Protein 2DVQ (pdb70)

Secondary structure (DSSP, 8-state):
----HHHHHHHHT--TTTTSTT-GGGSS---HHHHT-TTHHHH-S----HHHHHHHTT--SSTTT--TTT--HHHHHHS-TT-GGG--HHHHHHHHHHHH-------/----HHHHHHHHT--TTTTSTT-GGGSS---HHHHT-TTHHHH-S----HHHHHHHTT--SSGGG--TTT--HHHHHHS-TTBTTT--HHHHHHHHHHHT-----/-HHHHHHHHT--HHHHSGGGGGGSS---TTTTT-TTHHHH-S----HHHHHHHTT--SSGGG--TTT--HHHHHHS-TTSTTT--HHHHHHHHHHHH---/-------/---S-SS-----B-

Solvent-accessible surface area: 17710 Å² total

Organism: Homo sapiens (NCBI:txid9606)

Nearest PDB structures (foldseek):
  4a9h-assembly1_B  TM=1.007E+00  e=7.426E-15  Homo sapiens
  4lr6-assembly1_A  TM=9.920E-01  e=4.872E-12  Homo sapiens
  5ula-assembly1_A  TM=9.917E-01  e=1.541E-11  Homo sapiens
  6cks-assembly1_A  TM=9.669E-01  e=7.009E-12  Homo sapiens
  8wy7-assembly1_C  TM=9.600E-01  e=5.844E-12  Homo sapiens

InterPro domains:
  IPR001487 Bromodomain [PF00439] (86-167)
  IPR001487 Bromodomain [PF00439] (353-440)
  IPR001487 Bromodomain [PR00503] (94-107)
  IPR001487 Bromodomain [PR00503] (110-126)
  IPR001487 Bromodomain [PR00503] (126-144)
  IPR001487 Bromodomain [PR00503] (417-436)
  IPR001487 Bromodomain [PS50014] (91-163)
  IPR001487 Bromodomain [PS50014] (364-436)
  IPR001487 Bromodomain [SM00297] (72-182)
  IPR001487 Bromodomain [SM00297] (346-455)
  IPR018359 Bromodomain, conserved site [PS00633] (96-155)
  IPR018359 Bromodomain, conserved site [PS00633] (369-428)
  IPR027353 NET domain [PF17035] (641-703)
  IPR027353 NET domain [PS51525] (632-714)
  IPR036427 Bromodomain-like superfamily [G3DSA:1.20.920.10] (63-195)
  IPR036427 Bromodomain-like superfamily [G3DSA:1.20.920.10] (335-460)
  IPR036427 Bromodomain-like superfamily [SSF47370] (59-190)
  IPR036427 Bromodomain-like superfamily [SSF47370] (329-459)
  IPR038336 NET domain superfamily [G3DSA:1.20.1270.220] (634-714)
  IPR043508 Brdt, bromodomain, repeat I [cd05497] (74-180)

CATH classification: 1.20.920.10

Structure (mmCIF, N/CA/C/O backbone):
data_2DVQ
#
_entry.id   2DVQ
#
_cell.length_a   113.811
_cell.length_b   55.143
_cell.length_c   67.489
_cell.angle_alpha   90.00
_cell.angle_beta   94.06
_cell.angle_gamma   90.00
#
_symmetry.space_group_name_H-M   'C 1 2 1'
#
loop_
_entity.id
_entity.type
_entity.pdbx_description
1 polymer 'Bromodomain-containing protein 2'
2 polymer 'histone H4'
3 water water
#
loop_
_atom_site.group_PDB
_atom_site.id
_atom_site.type_symbol
_atom_site.label_atom_id
_atom_site.label_alt_id
_atom_site.label_comp_id
_atom_site.label_asym_id
_atom_site.label_entity_id
_atom_site.label_seq_id
_atom_site.pdbx_PDB_ins_code
_atom_site.Cartn_x
_atom_site.Cartn_y
_atom_site.Cartn_z
_atom_site.occupancy
_atom_site.B_iso_or_equiv
_atom_site.auth_seq_id
_atom_site.auth_comp_id
_atom_site.auth_asym_id
_atom_site.auth_atom_id
_atom_site.pdbx_PDB_model_num
ATOM 1 N N . GLY A 1 1 ? 22.965 42.764 10.770 1.00 57.75 73 GLY A N 1
ATOM 2 C CA . GLY A 1 1 ? 22.302 42.178 9.568 1.00 56.99 73 GLY A CA 1
ATOM 3 C C . GLY A 1 1 ? 23.239 41.619 8.507 1.00 56.35 73 GLY A C 1
ATOM 4 O O . GLY A 1 1 ? 23.743 42.364 7.675 1.00 56.47 73 GLY A O 1
ATOM 5 N N . ARG A 1 2 ? 23.440 40.299 8.523 1.00 55.69 74 ARG A N 1
ATOM 6 C CA . ARG A 1 2 ? 24.327 39.607 7.582 1.00 54.84 74 ARG A CA 1
ATOM 7 C C . ARG A 1 2 ? 23.931 38.136 7.352 1.00 53.72 74 ARG A C 1
ATOM 8 O O . ARG A 1 2 ? 23.414 37.465 8.261 1.00 53.84 74 ARG A O 1
ATOM 16 N N . VAL A 1 3 ? 24.223 37.638 6.146 1.00 52.19 75 VAL A N 1
ATOM 17 C CA . VAL A 1 3 ? 24.281 36.198 5.861 1.00 50.11 75 VAL A CA 1
ATOM 18 C C . VAL A 1 3 ? 25.745 35.773 5.686 1.00 48.21 75 VAL A C 1
ATOM 19 O O . VAL A 1 3 ? 26.460 36.324 4.857 1.00 48.08 75 VAL A O 1
ATOM 23 N N . THR A 1 4 ? 26.187 34.800 6.477 1.00 45.41 76 THR A N 1
ATOM 24 C CA . THR A 1 4 ? 27.527 34.246 6.326 1.00 42.35 76 THR A CA 1
ATOM 25 C C . THR A 1 4 ? 27.451 32.722 6.216 1.00 40.52 76 THR A C 1
ATOM 26 O O . THR A 1 4 ? 26.418 32.116 6.535 1.00 39.82 76 THR A O 1
ATOM 30 N N . ASN A 1 5 ? 28.530 32.101 5.747 1.00 37.98 77 ASN A N 1
ATOM 31 C CA . ASN A 1 5 ? 28.569 30.648 5.684 1.00 36.34 77 ASN A CA 1
ATOM 32 C C . ASN A 1 5 ? 28.454 29.978 7.061 1.00 34.34 77 ASN A C 1
ATOM 33 O O . ASN A 1 5 ? 27.862 28.916 7.179 1.00 33.35 77 ASN A O 1
ATOM 38 N N . GLN A 1 6 ? 29.006 30.620 8.083 1.00 32.20 78 GLN A N 1
ATOM 39 C CA . GLN A 1 6 ? 28.975 30.090 9.428 1.00 31.81 78 GLN A CA 1
ATOM 40 C C . GLN A 1 6 ? 27.594 30.198 10.051 1.00 31.30 78 GLN A C 1
ATOM 41 O O . GLN A 1 6 ? 27.174 29.282 10.742 1.00 30.72 78 GLN A O 1
ATOM 47 N N . LEU A 1 7 ? 26.917 31.321 9.820 1.00 30.17 79 LEU A N 1
ATOM 48 C CA . LEU A 1 7 ? 25.528 31.491 10.266 1.00 30.85 79 LEU A CA 1
ATOM 49 C C . LEU A 1 7 ? 24.565 30.517 9.589 1.00 30.94 79 LEU A C 1
ATOM 50 O O . LEU A 1 7 ? 23.648 30.000 10.242 1.00 29.73 79 LEU A O 1
ATOM 55 N N . GLN A 1 8 ? 24.792 30.270 8.292 1.00 30.73 80 GLN A N 1
ATOM 56 C CA . GLN A 1 8 ? 24.059 29.238 7.574 1.00 31.70 80 GLN A CA 1
ATOM 57 C C . GLN A 1 8 ? 24.318 27.838 8.158 1.00 30.26 80 GLN A C 1
ATOM 58 O O . GLN A 1 8 ? 23.379 27.061 8.303 1.00 30.41 80 GLN A O 1
ATOM 64 N N . TYR A 1 9 ? 25.582 27.532 8.464 1.00 29.25 81 TYR A N 1
ATOM 65 C CA . TYR A 1 9 ? 25.952 26.321 9.190 1.00 29.40 81 TYR A CA 1
ATOM 66 C C . TYR A 1 9 ? 25.227 26.239 10.575 1.00 28.52 81 TYR A C 1
ATOM 67 O O . TYR A 1 9 ? 24.622 25.239 10.903 1.00 27.45 81 TYR A O 1
ATOM 76 N N . LEU A 1 10 ? 25.307 27.302 11.363 1.00 27.66 82 LEU A N 1
ATOM 77 C CA . LEU A 1 10 ? 24.592 27.375 12.643 1.00 27.81 82 LEU A CA 1
ATOM 78 C C . LEU A 1 10 ? 23.066 27.165 12.528 1.00 27.75 82 LEU A C 1
ATOM 79 O O . LEU A 1 10 ? 22.458 26.522 13.397 1.00 27.72 82 LEU A O 1
ATOM 84 N N . HIS A 1 11 ? 22.462 27.690 11.459 1.00 27.86 83 HIS A N 1
ATOM 85 C CA . HIS A 1 11 ? 21.024 27.546 11.222 1.00 30.08 83 HIS A CA 1
ATOM 86 C C . HIS A 1 11 ? 20.699 26.130 10.761 1.00 30.53 83 HIS A C 1
ATOM 87 O O . HIS A 1 11 ? 19.896 25.414 11.364 1.00 30.03 83 HIS A O 1
ATOM 94 N N . LYS A 1 12 ? 21.369 25.714 9.694 1.00 31.15 84 LYS A N 1
ATOM 95 C CA . LYS A 1 12 ? 20.911 24.553 8.947 1.00 31.62 84 LYS A CA 1
ATOM 96 C C . LYS A 1 12 ? 21.533 23.229 9.370 1.00 30.84 84 LYS A C 1
ATOM 97 O O . LYS A 1 12 ? 20.947 22.178 9.116 1.00 29.58 84 LYS A O 1
ATOM 103 N N . VAL A 1 13 ? 22.705 23.283 10.006 1.00 30.01 85 VAL A N 1
ATOM 104 C CA . VAL A 1 13 ? 23.315 22.072 10.527 1.00 30.50 85 VAL A CA 1
ATOM 105 C C . VAL A 1 13 ? 23.178 21.964 12.083 1.00 30.36 85 VAL A C 1
ATOM 106 O O . VAL A 1 13 ? 22.661 20.965 12.592 1.00 31.29 85 VAL A O 1
ATOM 110 N N . VAL A 1 14 ? 23.595 22.988 12.826 1.00 29.92 86 VAL A N 1
ATOM 111 C CA . VAL A 1 14 ? 23.632 22.901 14.302 1.00 28.40 86 VAL A CA 1
ATOM 112 C C . VAL A 1 14 ? 22.233 22.979 14.908 1.00 27.57 86 VAL A C 1
ATOM 113 O O . VAL A 1 14 ? 21.783 22.058 15.591 1.00 26.04 86 VAL A O 1
ATOM 125 N N . LYS A 1 16 ? 19.372 22.703 13.496 1.00 26.13 88 LYS A N 1
ATOM 126 C CA . LYS A 1 16 ? 18.434 21.691 12.984 1.00 26.59 88 LYS A CA 1
ATOM 127 C C . LYS A 1 16 ? 18.562 20.397 13.777 1.00 26.07 88 LYS A C 1
ATOM 128 O O . LYS A 1 16 ? 17.540 19.792 14.167 1.00 25.77 88 LYS A O 1
ATOM 134 N N . ALA A 1 17 ? 19.810 20.032 14.066 1.00 24.51 89 ALA A N 1
ATOM 135 C CA . ALA A 1 17 ? 20.156 18.892 14.898 1.00 25.14 89 ALA A CA 1
ATOM 136 C C . ALA A 1 17 ? 19.690 19.046 16.360 1.00 25.12 89 ALA A C 1
ATOM 137 O O . ALA A 1 17 ? 19.058 18.125 16.891 1.00 24.61 89 ALA A O 1
ATOM 139 N N . LEU A 1 18 ? 19.970 20.189 16.998 1.00 22.95 90 LEU A N 1
ATOM 140 C CA . LEU A 1 18 ? 19.526 20.390 18.376 1.00 23.30 90 LEU A CA 1
ATOM 141 C C . LEU A 1 18 ? 18.014 20.438 18.454 1.00 22.19 90 LEU A C 1
ATOM 142 O O . LEU A 1 18 ? 17.429 19.821 19.322 1.00 22.95 90 LEU A O 1
ATOM 147 N N . TRP A 1 19 ? 17.398 21.187 17.546 1.00 22.10 91 TRP A N 1
ATOM 148 C CA . TRP A 1 19 ? 15.948 21.366 17.520 1.00 21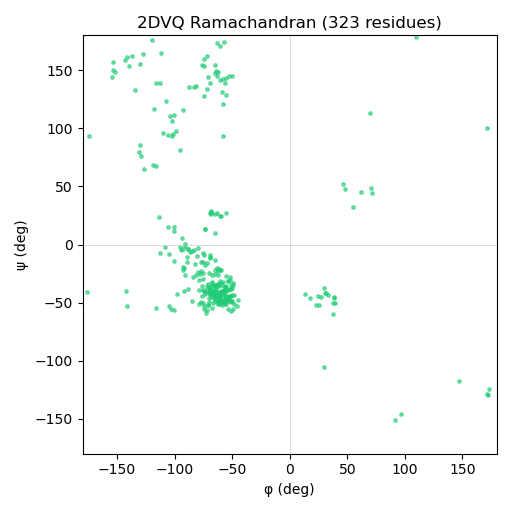.75 91 TRP A CA 1
ATOM 149 C C . TRP A 1 19 ? 15.202 20.047 17.540 1.00 21.77 91 TRP A C 1
ATOM 150 O O . TRP A 1 19 ? 14.215 19.935 18.274 1.00 20.58 91 TRP A O 1
ATOM 161 N N . LYS A 1 20 ? 15.645 19.077 16.726 1.00 21.88 92 LYS A N 1
ATOM 162 C CA . LYS A 1 20 ? 14.957 17.784 16.626 1.00 24.97 92 LYS A CA 1
ATOM 163 C C . LYS A 1 20 ? 15.361 16.809 17.732 1.00 24.16 92 LYS A C 1
ATOM 164 O O . LYS A 1 20 ? 14.814 15.719 17.825 1.00 22.69 92 LYS A O 1
ATOM 170 N N . HIS A 1 21 ? 16.321 17.191 18.575 1.00 23.02 93 HIS A N 1
ATOM 171 C CA . HIS A 1 21 ? 16.794 16.253 19.597 1.00 22.52 93 HIS A CA 1
ATOM 172 C C . HIS A 1 21 ? 15.662 15.886 20.578 1.00 21.60 93 HIS A C 1
ATOM 173 O O . HIS A 1 21 ? 14.815 16.723 20.895 1.00 20.47 93 HIS A O 1
ATOM 180 N N . GLN A 1 22 ? 15.639 14.641 21.066 1.00 20.93 94 GLN A N 1
ATOM 181 C CA . GLN A 1 22 ? 14.610 14.224 22.015 1.00 20.25 94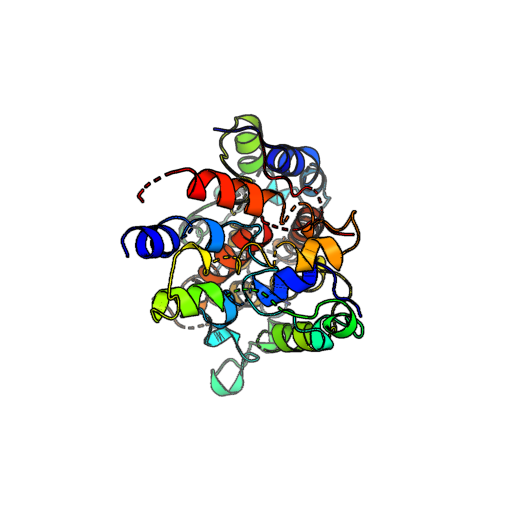 GLN A CA 1
ATOM 182 C C . GLN A 1 22 ? 14.612 15.006 23.335 1.00 20.84 94 GLN A C 1
ATOM 183 O O . GLN A 1 22 ? 13.594 15.035 24.021 1.00 21.26 94 GLN A O 1
ATOM 189 N N . PHE A 1 23 ? 15.728 15.636 23.692 1.00 19.35 95 PHE A N 1
ATOM 190 C CA . PHE A 1 23 ? 15.738 16.470 24.891 1.00 20.08 95 PHE A CA 1
ATOM 191 C C . PHE A 1 23 ? 15.457 17.951 24.618 1.00 20.18 95 PHE A C 1
ATOM 192 O O . PHE A 1 23 ? 15.479 18.782 25.531 1.00 19.37 95 PHE A O 1
ATOM 200 N N . ALA A 1 24 ? 15.121 18.295 23.384 1.00 21.00 96 ALA A N 1
ATOM 201 C CA . ALA A 1 24 ? 15.034 19.712 23.012 1.00 20.39 96 ALA A CA 1
ATOM 202 C C . ALA A 1 24 ? 13.749 20.430 23.435 1.00 20.91 96 ALA A C 1
ATOM 203 O O . ALA A 1 24 ? 13.735 21.657 23.546 1.00 19.98 96 ALA A O 1
ATOM 205 N N . TRP A 1 25 ? 12.684 19.681 23.639 1.00 20.70 97 TRP A N 1
ATOM 206 C CA . TRP A 1 25 ? 11.359 20.257 23.809 1.00 21.69 97 TRP A CA 1
ATOM 207 C C . TRP A 1 25 ? 11.190 21.379 24.864 1.00 22.01 97 TRP A C 1
ATOM 208 O O . TRP A 1 25 ? 10.436 22.288 24.603 1.00 21.18 97 TRP A O 1
ATOM 219 N N . PRO A 1 26 ? 11.854 21.316 26.033 1.00 21.21 98 PRO A N 1
ATOM 220 C CA . PRO A 1 26 ? 11.789 22.452 26.988 1.00 20.70 98 PRO A CA 1
ATOM 221 C C . PRO A 1 26 ? 12.515 23.727 26.509 1.00 21.46 98 PRO A C 1
ATOM 222 O O . PRO A 1 26 ? 12.336 24.762 27.149 1.00 21.63 98 PRO A O 1
ATOM 226 N N . PHE A 1 27 ? 13.313 23.632 25.443 1.00 21.23 99 PHE A N 1
ATOM 227 C CA . PHE A 1 27 ? 14.169 24.724 24.956 1.00 21.17 99 PHE A CA 1
ATOM 228 C C . PHE A 1 27 ? 13.678 25.454 23.679 1.00 21.02 99 PHE A C 1
ATOM 229 O O . PHE A 1 27 ? 14.249 26.458 23.290 1.00 21.86 99 PHE A O 1
ATOM 237 N N . ARG A 1 28 ? 12.625 24.937 23.045 1.00 21.68 100 ARG A N 1
ATOM 238 C CA . ARG A 1 28 ? 12.149 25.424 21.750 1.00 22.21 100 ARG A CA 1
ATOM 239 C C . ARG A 1 28 ? 11.366 26.731 21.838 1.00 23.12 100 ARG A C 1
ATOM 240 O O . ARG A 1 28 ? 11.092 27.335 20.838 1.00 24.04 100 ARG A O 1
ATOM 248 N N . GLN A 1 29 ? 10.934 27.122 23.018 1.00 23.96 101 GLN A N 1
ATOM 249 C CA . GLN A 1 29 ? 10.140 28.340 23.161 1.00 25.35 101 GLN A CA 1
ATOM 250 C C . GLN A 1 29 ? 10.617 29.001 24.459 1.00 25.79 101 GLN A C 1
ATOM 251 O O . GLN A 1 29 ? 11.240 28.311 25.276 1.00 24.30 101 GLN A O 1
ATOM 257 N N . PRO A 1 30 ? 10.357 30.302 24.667 1.00 26.72 102 PRO A N 1
ATOM 258 C CA . PRO A 1 30 ? 10.692 30.924 25.944 1.00 27.55 102 PRO A CA 1
ATOM 259 C C . PRO A 1 30 ? 10.166 30.116 27.122 1.00 27.87 102 PRO A C 1
ATOM 260 O O . PRO A 1 30 ? 9.109 29.505 27.037 1.00 27.96 102 PRO A O 1
ATOM 264 N N . VAL A 1 31 ? 10.915 30.110 28.211 1.00 28.77 103 VAL A N 1
ATOM 265 C CA . VAL A 1 31 ? 10.476 29.492 29.450 1.00 30.04 103 VAL A CA 1
ATOM 266 C C . VAL A 1 31 ? 9.187 30.199 29.850 1.00 31.25 103 VAL A C 1
ATOM 267 O O . VAL A 1 31 ? 9.127 31.420 29.823 1.00 29.97 103 VAL A O 1
ATOM 271 N N . ASP A 1 32 ? 8.156 29.416 30.168 1.00 33.68 104 ASP A N 1
ATOM 272 C CA . ASP A 1 32 ? 6.864 29.934 30.628 1.00 35.55 104 ASP A CA 1
ATOM 273 C C . ASP A 1 32 ? 6.769 29.791 32.130 1.00 36.06 104 ASP A C 1
ATOM 274 O O . ASP A 1 32 ? 6.406 28.722 32.635 1.00 36.08 104 ASP A O 1
ATOM 279 N N . ALA A 1 33 ? 7.115 30.866 32.838 1.00 36.75 105 ALA A N 1
ATOM 280 C CA . ALA A 1 33 ? 7.176 30.870 34.299 1.00 37.78 105 ALA A CA 1
ATOM 281 C C . ALA A 1 33 ? 5.786 30.660 34.911 1.00 38.08 105 ALA A C 1
ATOM 282 O O . ALA A 1 33 ? 5.654 30.047 35.953 1.00 37.82 105 ALA A O 1
ATOM 284 N N . VAL A 1 34 ? 4.761 31.200 34.257 1.00 39.95 106 VAL A N 1
ATOM 285 C CA . VAL A 1 34 ? 3.378 31.021 34.699 1.00 41.66 106 VAL A CA 1
ATOM 286 C C . VAL A 1 34 ? 2.951 29.548 34.539 1.00 42.26 106 VAL A C 1
ATOM 287 O O . VAL A 1 34 ? 2.519 28.918 35.509 1.00 42.41 106 VAL A O 1
ATOM 291 N N . LYS A 1 35 ? 3.090 28.997 33.335 1.00 43.12 107 LYS A N 1
ATOM 292 C CA . LYS A 1 35 ? 2.673 27.620 33.100 1.00 44.29 107 LYS A CA 1
ATOM 293 C C . LYS A 1 35 ? 3.354 26.639 34.041 1.00 44.56 107 LYS A C 1
ATOM 294 O O . LYS A 1 35 ? 2.700 25.694 34.528 1.00 45.28 107 LYS A O 1
ATOM 300 N N . LEU A 1 36 ? 4.647 26.860 34.309 1.00 43.55 108 LEU A N 1
ATOM 301 C CA . LEU A 1 36 ? 5.455 25.885 35.042 1.00 42.99 108 LEU A CA 1
ATOM 302 C C . LEU A 1 36 ? 5.514 26.095 36.557 1.00 42.11 108 LEU A C 1
ATOM 303 O O . LEU A 1 36 ? 6.114 25.283 37.271 1.00 42.07 108 LEU A O 1
ATOM 308 N N . GLY A 1 37 ? 4.899 27.167 37.044 1.00 40.81 109 GLY A N 1
ATOM 309 C CA . GLY A 1 37 ? 4.868 27.443 38.471 1.00 39.69 109 GLY A CA 1
ATOM 310 C C . GLY A 1 37 ? 6.217 27.858 39.032 1.00 39.11 109 GLY A C 1
ATOM 311 O O . GLY A 1 37 ? 6.673 27.355 40.084 1.00 38.53 109 GLY A O 1
ATOM 312 N N . LEU A 1 38 ? 6.839 28.816 38.333 1.00 38.22 110 LEU A N 1
ATOM 313 C CA . LEU A 1 38 ? 8.205 29.234 38.594 1.00 37.15 110 LEU A CA 1
ATOM 314 C C . LEU A 1 38 ? 8.214 30.741 38.782 1.00 36.39 110 LEU A C 1
ATOM 315 O O . LEU A 1 38 ? 8.800 31.439 37.967 1.00 35.70 110 LEU A O 1
ATOM 320 N N . PRO A 1 39 ? 7.566 31.246 39.847 1.00 35.65 111 PRO A N 1
ATOM 321 C CA . PRO A 1 39 ? 7.413 32.694 40.046 1.00 34.25 111 PRO A CA 1
ATOM 322 C C . PRO A 1 39 ? 8.740 33.366 40.381 1.00 32.66 111 PRO A C 1
ATOM 323 O O . PRO A 1 39 ? 8.831 34.592 40.391 1.00 32.09 111 PRO A O 1
ATOM 327 N N . ASP A 1 40 ? 9.775 32.567 40.627 1.00 30.53 112 ASP A N 1
ATOM 328 C CA . ASP A 1 40 ? 11.083 33.142 40.874 1.00 28.11 112 ASP A CA 1
ATOM 329 C C . ASP A 1 40 ? 11.969 33.196 39.594 1.00 26.74 112 ASP A C 1
ATOM 330 O O . ASP A 1 40 ? 13.074 33.712 39.633 1.00 24.60 112 ASP A O 1
ATOM 335 N N . TYR A 1 41 ? 11.460 32.696 38.474 1.00 25.62 113 TYR A N 1
ATOM 336 C CA . TYR A 1 41 ? 12.329 32.463 37.304 1.00 25.16 113 TYR A CA 1
ATOM 337 C C . TYR A 1 41 ? 12.967 33.769 36.768 1.00 24.62 113 TYR A C 1
ATOM 338 O O . TYR A 1 41 ? 14.196 33.849 36.602 1.00 21.74 113 TYR A O 1
ATOM 347 N N . HIS A 1 42 ? 12.120 34.774 36.536 1.00 23.98 114 HIS A N 1
ATOM 348 C CA . HIS A 1 42 ? 12.536 36.092 36.078 1.00 24.71 114 HIS A CA 1
ATOM 349 C C . HIS A 1 42 ? 13.196 36.976 37.130 1.00 24.67 114 HIS A C 1
ATOM 350 O O . HIS A 1 42 ? 13.763 38.005 36.787 1.00 24.18 114 HIS A O 1
ATOM 357 N N . LYS A 1 43 ? 13.169 36.562 38.390 1.00 25.00 115 LYS A N 1
ATOM 358 C CA . LYS A 1 43 ? 13.975 37.240 39.410 1.00 26.95 115 LYS A CA 1
ATOM 359 C C . LYS A 1 43 ? 15.421 36.767 39.389 1.00 26.18 115 LYS A C 1
ATOM 360 O O . LYS A 1 43 ? 16.302 37.510 39.805 1.00 27.38 115 LYS A O 1
ATOM 366 N N . ILE A 1 44 ? 15.650 35.534 38.929 1.00 24.38 116 ILE A N 1
ATOM 367 C CA . ILE A 1 44 ? 16.992 34.930 38.874 1.00 22.57 116 ILE A CA 1
ATOM 368 C C . ILE A 1 44 ? 17.631 35.047 37.485 1.00 20.65 116 ILE A C 1
ATOM 369 O O . ILE A 1 44 ? 18.798 35.368 37.345 1.00 20.56 116 ILE A O 1
ATOM 374 N N . ILE A 1 45 ? 16.843 34.805 36.459 1.00 19.25 117 ILE A N 1
ATOM 375 C CA . ILE A 1 45 ? 17.325 34.802 35.095 1.00 19.64 117 ILE A CA 1
ATOM 376 C C . ILE A 1 45 ? 16.962 36.126 34.453 1.00 20.68 117 ILE A C 1
ATOM 377 O O . ILE A 1 45 ? 15.806 36.381 34.198 1.00 20.56 117 ILE A O 1
ATOM 382 N N . LYS A 1 46 ? 17.965 36.943 34.164 1.00 21.06 118 LYS A N 1
ATOM 383 C CA . LYS A 1 46 ? 17.733 38.315 33.687 1.00 22.22 118 LYS A CA 1
ATOM 384 C C . LYS A 1 46 ? 17.693 38.428 32.154 1.00 21.89 118 LYS A C 1
ATOM 385 O O . LYS A 1 46 ? 17.197 39.413 31.579 1.00 21.73 118 LYS A O 1
ATOM 391 N N . GLN A 1 47 ? 18.249 37.415 31.511 1.00 21.92 119 GLN A N 1
ATOM 392 C CA . GLN A 1 47 ? 18.305 37.353 30.073 1.00 21.67 119 GLN A CA 1
ATOM 393 C C . GLN A 1 47 ? 17.819 35.992 29.558 1.00 21.59 119 GLN A C 1
ATOM 394 O O . GLN A 1 47 ? 18.616 35.118 29.256 1.00 20.12 119 GLN A O 1
ATOM 400 N N . PRO A 1 48 ? 16.484 35.815 29.493 1.00 22.05 120 PRO A N 1
ATOM 401 C CA . PRO A 1 48 ? 15.905 34.537 29.029 1.00 21.05 120 PRO A CA 1
ATOM 402 C C . PRO A 1 48 ? 16.322 34.343 27.567 1.00 20.87 120 PRO A C 1
ATOM 403 O O . PRO A 1 48 ? 16.370 35.309 26.802 1.00 18.28 120 PRO A O 1
ATOM 415 N N . ASP A 1 50 ? 16.043 31.128 24.325 1.00 18.96 122 ASP A N 1
ATOM 416 C CA . ASP A 1 50 ? 15.519 29.830 23.907 1.00 19.67 122 ASP A CA 1
ATOM 417 C C . ASP A 1 50 ? 15.848 29.605 22.441 1.00 18.84 122 ASP A C 1
ATOM 418 O O . ASP A 1 50 ? 16.175 30.534 21.739 1.00 19.47 122 ASP A O 1
ATOM 431 N N . GLY A 1 52 ? 13.860 28.922 19.901 1.00 18.47 124 GLY A N 1
ATOM 432 C CA . GLY A 1 52 ? 12.899 29.581 19.025 1.00 20.14 124 GLY A CA 1
ATOM 433 C C . GLY A 1 52 ? 13.370 30.995 18.676 1.00 19.40 124 GLY A C 1
ATOM 434 O O . GLY A 1 52 ? 13.356 31.412 17.509 1.00 19.67 124 GLY A O 1
ATOM 435 N N . THR A 1 53 ? 13.806 31.725 19.693 1.00 19.75 125 THR A N 1
ATOM 436 C CA . THR A 1 53 ? 14.311 33.091 19.511 1.00 20.07 125 THR A CA 1
ATOM 437 C C . THR A 1 53 ? 15.611 33.061 18.666 1.00 19.96 125 THR A C 1
ATOM 438 O O . THR A 1 53 ? 15.766 33.861 17.745 1.00 18.32 125 THR A O 1
ATOM 442 N N . ILE A 1 54 ? 16.526 32.133 18.968 1.00 20.25 126 ILE A N 1
ATOM 443 C CA . ILE A 1 54 ? 17.757 32.013 18.199 1.00 21.83 126 ILE A CA 1
ATOM 444 C C . ILE A 1 54 ? 17.490 31.685 16.704 1.00 22.99 126 ILE A C 1
ATOM 445 O O . ILE A 1 54 ? 18.077 32.311 15.788 1.00 23.30 126 ILE A O 1
ATOM 450 N N . LYS A 1 55 ? 16.627 30.697 16.483 1.00 23.98 127 LYS A N 1
ATOM 451 C CA . LYS A 1 55 ? 16.221 30.273 15.124 1.00 25.97 127 LYS A CA 1
ATOM 452 C C . LYS A 1 55 ? 15.615 31.453 14.310 1.00 26.46 127 LYS A C 1
ATOM 453 O O . LYS A 1 55 ? 15.979 31.709 13.163 1.00 25.94 127 LYS A O 1
ATOM 459 N N . ARG A 1 56 ? 14.697 32.171 14.941 1.00 27.82 128 ARG A N 1
ATOM 460 C CA . ARG A 1 56 ? 14.068 33.333 14.328 1.00 29.90 128 ARG A CA 1
ATOM 461 C C . ARG A 1 56 ? 15.090 34.444 14.028 1.00 29.57 128 ARG A C 1
ATOM 462 O O . ARG A 1 56 ? 15.032 35.084 12.968 1.00 29.03 128 ARG A O 1
ATOM 470 N N . ARG A 1 57 ? 16.025 34.679 14.956 1.00 29.41 129 ARG A N 1
ATOM 471 C CA . ARG A 1 57 ? 17.125 35.642 14.722 1.00 29.35 129 ARG A CA 1
ATOM 472 C C . ARG A 1 57 ? 18.009 35.196 13.554 1.00 29.53 129 ARG A C 1
ATOM 473 O O . ARG A 1 57 ? 18.504 36.034 12.782 1.00 30.76 129 ARG A O 1
ATOM 481 N N . LEU A 1 58 ? 18.198 33.893 13.396 1.00 28.80 130 LEU A N 1
ATOM 482 C CA . LEU A 1 58 ? 18.943 33.390 12.243 1.00 29.15 130 LEU A CA 1
ATOM 483 C C . LEU A 1 58 ? 18.161 33.623 10.929 1.00 29.93 130 LEU A C 1
ATOM 484 O O . LEU A 1 58 ? 18.736 33.944 9.902 1.00 30.89 130 LEU A O 1
ATOM 489 N N . GLU A 1 59 ? 16.850 33.466 10.971 1.00 31.48 131 GLU A N 1
ATOM 490 C CA . GLU A 1 59 ? 16.034 33.575 9.772 1.00 33.81 131 GLU A CA 1
ATOM 491 C C . GLU A 1 59 ? 15.822 35.039 9.367 1.00 35.75 131 GLU A C 1
ATOM 492 O O . GLU A 1 59 ? 15.558 35.333 8.198 1.00 36.39 131 GLU A O 1
ATOM 498 N N . ASN A 1 60 ? 15.952 35.962 10.319 1.00 36.73 132 ASN A N 1
ATOM 499 C CA . ASN A 1 60 ? 15.735 37.375 10.016 1.00 37.77 132 ASN A CA 1
ATOM 500 C C . ASN A 1 60 ? 17.025 38.165 9.814 1.00 37.81 132 ASN A C 1
ATOM 501 O O . ASN A 1 60 ? 17.000 39.386 9.781 1.00 38.01 132 ASN A O 1
ATOM 506 N N . ASN A 1 61 ? 18.144 37.454 9.628 1.00 38.10 133 ASN A N 1
ATOM 507 C CA . ASN A 1 61 ? 19.469 38.075 9.572 1.00 38.21 133 ASN A CA 1
ATOM 508 C C . ASN A 1 61 ? 19.738 39.072 10.714 1.00 37.33 133 ASN A C 1
ATOM 509 O O . ASN A 1 61 ? 20.207 40.191 10.480 1.00 37.63 133 ASN A O 1
ATOM 514 N N . TYR A 1 62 ? 19.447 38.666 11.949 1.00 35.88 134 TYR A N 1
ATOM 515 C CA . TYR A 1 62 ? 19.715 39.505 13.110 1.00 34.34 134 TYR A CA 1
ATOM 516 C C . TYR A 1 62 ? 21.187 39.500 13.455 1.00 34.35 134 TYR A C 1
ATOM 517 O O . TYR A 1 62 ? 21.720 40.530 13.862 1.00 33.71 134 TYR A O 1
ATOM 526 N N . TYR A 1 63 ? 21.855 38.362 13.280 1.00 33.22 135 TYR A N 1
ATOM 527 C CA . TYR A 1 63 ? 23.257 38.268 13.638 1.00 33.43 135 TYR A CA 1
ATOM 528 C C . TYR A 1 63 ? 24.188 38.799 12.562 1.00 34.61 135 TYR A C 1
ATOM 529 O O . TYR A 1 63 ? 24.013 38.487 11.389 1.00 33.83 135 TYR A O 1
ATOM 538 N N . TRP A 1 64 ? 25.192 39.574 12.986 1.00 35.93 136 TRP A N 1
ATOM 539 C CA . TRP A 1 64 ? 26.326 39.969 12.149 1.00 37.74 136 TRP A CA 1
ATOM 540 C C . TRP A 1 64 ? 27.392 38.868 12.001 1.00 36.67 136 TRP A C 1
ATOM 541 O O . TRP A 1 64 ? 27.937 38.689 10.913 1.00 37.00 136 TRP A O 1
ATOM 552 N N . ALA A 1 65 ? 27.675 38.129 13.079 1.00 34.68 137 ALA A N 1
ATOM 553 C CA . ALA A 1 65 ? 28.731 37.113 13.079 1.00 33.20 137 ALA A CA 1
ATOM 554 C C . ALA A 1 65 ? 28.272 35.870 13.835 1.00 32.03 137 ALA A C 1
ATOM 555 O O . ALA A 1 65 ? 27.434 35.965 14.732 1.00 31.77 137 ALA A O 1
ATOM 557 N N . ALA A 1 66 ? 28.836 34.716 13.493 1.00 31.12 138 ALA A N 1
ATOM 558 C CA . ALA A 1 66 ? 28.495 33.445 14.153 1.00 30.46 138 ALA A CA 1
ATOM 559 C C . ALA A 1 66 ? 28.684 33.546 15.679 1.00 29.20 138 ALA A C 1
ATOM 560 O O . ALA A 1 66 ? 27.925 32.982 16.440 1.00 28.74 138 ALA A O 1
ATOM 562 N N . SER A 1 67 ? 29.710 34.252 16.108 1.00 29.03 139 SER A N 1
ATOM 563 C CA . SER A 1 67 ? 30.042 34.294 17.525 1.00 28.90 139 SER A CA 1
ATOM 564 C C . SER A 1 67 ? 28.869 34.862 18.315 1.00 28.19 139 SER A C 1
ATOM 565 O O . SER A 1 67 ? 28.629 34.443 19.443 1.00 26.49 139 SER A O 1
ATOM 568 N N . GLU A 1 68 ? 28.130 35.798 17.699 1.00 26.96 140 GLU A N 1
ATOM 569 C CA . GLU A 1 68 ? 27.000 36.418 18.356 1.00 26.84 140 GLU A CA 1
ATOM 570 C C . GLU A 1 68 ? 25.934 35.355 18.586 1.00 25.73 140 GLU A C 1
ATOM 571 O O . GLU A 1 68 ? 25.306 35.293 19.640 1.00 25.04 140 GLU A O 1
ATOM 577 N N . CYS A 1 69 ? 25.765 34.500 17.598 1.00 24.12 141 CYS A N 1
ATOM 578 C CA . CYS A 1 69 ? 24.812 33.423 17.701 1.00 24.14 141 CYS A CA 1
ATOM 579 C C . CYS A 1 69 ? 25.236 32.368 18.733 1.00 22.39 141 CYS A C 1
ATOM 580 O O . CYS A 1 69 ? 24.430 31.899 19.524 1.00 21.20 141 CYS A O 1
ATOM 591 N N . GLN A 1 71 ? 26.979 32.876 21.313 1.00 20.33 143 GLN A N 1
ATOM 592 C CA . GLN A 1 71 ? 26.747 33.486 22.624 1.00 21.20 143 GLN A CA 1
ATOM 593 C C . GLN A 1 71 ? 25.300 33.323 23.142 1.00 19.66 143 GLN A C 1
ATOM 594 O O . GLN A 1 71 ? 25.067 33.039 24.325 1.00 18.22 143 GLN A O 1
ATOM 600 N N . ASP A 1 72 ? 24.332 33.498 22.249 1.00 18.11 144 ASP A N 1
ATOM 601 C CA . ASP A 1 72 ? 22.946 33.181 22.600 1.00 18.12 144 ASP A CA 1
ATOM 602 C C . ASP A 1 72 ? 22.697 31.710 22.999 1.00 16.69 144 ASP A C 1
ATOM 603 O O . ASP A 1 72 ? 22.015 31.463 23.988 1.00 16.56 144 ASP A O 1
ATOM 608 N N . PHE A 1 73 ? 23.204 30.750 22.218 1.00 16.58 145 PHE A N 1
ATOM 609 C CA . PHE A 1 73 ? 23.169 29.327 22.627 1.00 17.32 145 PHE A CA 1
ATOM 610 C C . PHE A 1 73 ? 23.735 29.214 24.035 1.00 16.42 145 PHE A C 1
ATOM 611 O O . PHE A 1 73 ? 23.124 28.616 24.905 1.00 17.88 145 PHE A O 1
ATOM 619 N N . ASN A 1 74 ? 24.877 29.823 24.270 1.00 15.09 146 ASN A N 1
ATOM 620 C CA . ASN A 1 74 ? 25.505 29.736 25.593 1.00 17.98 146 ASN A CA 1
ATOM 621 C C . ASN A 1 74 ? 24.651 30.301 26.739 1.00 16.63 146 ASN A C 1
ATOM 622 O O . ASN A 1 74 ? 24.503 29.682 27.792 1.00 16.84 146 ASN A O 1
ATOM 627 N N . THR A 1 75 ? 24.098 31.479 26.537 1.00 17.27 147 THR A N 1
ATOM 628 C CA . THR A 1 75 ? 23.196 32.033 27.525 1.00 16.79 147 THR A CA 1
ATOM 629 C C . THR A 1 75 ? 22.021 31.081 27.845 1.00 15.90 147 THR A C 1
ATOM 630 O O . THR A 1 75 ? 21.679 30.936 28.989 1.00 14.72 147 THR A O 1
ATOM 642 N N . PHE A 1 77 ? 21.906 27.792 27.643 1.00 16.78 149 PHE A N 1
ATOM 643 C CA . PHE A 1 77 ? 22.357 26.690 28.507 1.00 18.08 149 PHE A CA 1
ATOM 644 C C . PHE A 1 77 ? 22.726 27.203 29.889 1.00 18.22 149 PHE A C 1
ATOM 645 O O . PHE A 1 77 ? 22.366 26.600 30.893 1.00 18.07 149 PHE A O 1
ATOM 653 N N . THR A 1 78 ? 23.429 28.338 29.943 1.00 17.90 150 THR A N 1
ATOM 654 C CA . THR A 1 78 ? 23.838 28.877 31.238 1.00 18.99 150 THR A CA 1
ATOM 655 C C . THR A 1 78 ? 22.644 29.229 32.167 1.00 18.77 150 THR A C 1
ATOM 656 O O . THR A 1 78 ? 22.651 28.817 33.336 1.00 18.95 150 THR A O 1
ATOM 660 N N . ASN A 1 79 ? 21.597 29.886 31.636 1.00 16.98 151 ASN A N 1
ATOM 661 C CA . ASN A 1 79 ? 20.345 30.141 32.396 1.00 18.00 151 ASN A CA 1
ATOM 662 C C . ASN A 1 79 ? 19.816 28.860 33.057 1.00 17.22 151 ASN A C 1
ATOM 663 O O . ASN A 1 79 ? 19.384 28.865 34.184 1.00 15.66 151 ASN A O 1
ATOM 668 N N . CYS A 1 80 ? 19.848 27.775 32.299 1.00 17.44 152 CYS A N 1
ATOM 669 C CA . CYS A 1 80 ? 19.340 26.487 32.782 1.00 17.86 152 CYS A CA 1
ATOM 670 C C . CYS A 1 80 ? 20.173 25.957 33.971 1.00 18.38 152 CYS A C 1
ATOM 671 O O . CYS A 1 80 ? 19.620 25.646 35.026 1.00 18.56 152 CYS A O 1
ATOM 674 N N . TYR A 1 81 ? 21.490 25.986 33.867 1.00 17.92 153 TYR A N 1
ATOM 675 C CA . TYR A 1 81 ? 22.321 25.498 34.971 1.00 18.59 153 TYR A CA 1
ATOM 676 C C . TYR A 1 81 ? 22.228 26.408 36.170 1.00 18.86 153 TYR A C 1
ATOM 677 O O . TYR A 1 81 ? 22.228 25.933 37.291 1.00 18.55 153 TYR A O 1
ATOM 686 N N . ILE A 1 82 ? 22.118 27.715 35.925 1.00 18.40 154 ILE A N 1
ATOM 687 C CA . ILE A 1 82 ? 22.064 28.680 37.009 1.00 19.17 154 ILE A CA 1
ATOM 688 C C . ILE A 1 82 ? 20.739 28.607 37.810 1.00 19.29 154 ILE A C 1
ATOM 689 O O . ILE A 1 82 ? 20.768 28.544 39.018 1.00 19.35 154 ILE A O 1
ATOM 694 N N . TYR A 1 83 ? 19.609 28.609 37.116 1.00 18.90 155 TYR A N 1
ATOM 695 C CA . TYR A 1 83 ? 18.289 28.637 37.749 1.00 18.76 155 TYR A CA 1
ATOM 696 C C . TYR A 1 83 ? 17.952 27.303 38.438 1.00 19.30 155 TYR A C 1
ATOM 697 O O . TYR A 1 83 ? 17.625 27.286 39.609 1.00 19.73 155 TYR A O 1
ATOM 706 N N . ASN A 1 84 ? 18.083 26.195 37.721 1.00 19.54 156 ASN A N 1
ATOM 707 C CA . ASN A 1 84 ? 17.591 24.902 38.181 1.00 20.77 156 ASN A CA 1
ATOM 708 C C . ASN A 1 84 ? 18.449 24.266 39.296 1.00 21.25 156 ASN A C 1
ATOM 709 O O . ASN A 1 84 ? 19.631 24.558 39.427 1.00 20.51 156 ASN A O 1
ATOM 714 N N . LYS A 1 85 ? 17.841 23.416 40.120 1.00 22.39 157 LYS A N 1
ATOM 715 C CA . LYS A 1 85 ? 18.622 22.598 41.090 1.00 22.69 157 LYS A CA 1
ATOM 716 C C . LYS A 1 85 ? 19.578 21.661 40.337 1.00 20.84 157 LYS A C 1
ATOM 717 O O . LYS A 1 85 ? 19.263 21.228 39.262 1.00 19.56 157 LYS A O 1
ATOM 723 N N . PRO A 1 86 ? 20.734 21.352 40.901 1.00 21.52 158 PRO A N 1
ATOM 724 C CA . PRO A 1 86 ? 21.668 20.391 40.282 1.00 21.61 158 PRO A CA 1
ATOM 725 C C . PRO A 1 86 ? 21.010 19.058 39.922 1.00 22.15 158 PRO A C 1
ATOM 726 O O . PRO A 1 86 ? 21.427 18.483 38.921 1.00 21.93 158 PRO A O 1
ATOM 730 N N . THR A 1 87 ? 19.989 18.631 40.681 1.00 22.37 159 THR A N 1
ATOM 731 C CA . THR A 1 87 ? 19.384 17.291 40.565 1.00 23.98 159 THR A CA 1
ATOM 732 C C . THR A 1 87 ? 18.208 17.232 39.601 1.00 23.47 159 THR A C 1
ATOM 733 O O . THR A 1 87 ? 17.605 16.170 39.422 1.00 23.80 159 THR A O 1
ATOM 737 N N . ASP A 1 88 ? 17.872 18.372 39.016 1.00 22.08 160 ASP A N 1
ATOM 738 C CA . ASP A 1 88 ? 16.766 18.484 38.068 1.00 21.50 160 ASP A CA 1
ATOM 739 C C . ASP A 1 88 ? 17.143 17.808 36.768 1.00 21.23 160 ASP A C 1
ATOM 740 O O . ASP A 1 88 ? 18.257 18.061 36.266 1.00 20.04 160 ASP A O 1
ATOM 745 N N . ASP A 1 89 ? 16.241 16.988 36.193 1.00 19.53 161 ASP A N 1
ATOM 746 C CA . ASP A 1 89 ? 16.511 16.366 34.877 1.00 19.75 161 ASP A CA 1
ATOM 747 C C . ASP A 1 89 ? 16.845 17.413 33.793 1.00 18.18 161 ASP A C 1
ATOM 748 O O . ASP A 1 89 ? 17.635 17.154 32.895 1.00 18.70 161 ASP A O 1
ATOM 753 N N . ILE A 1 90 ? 16.222 18.578 33.840 1.00 17.06 162 ILE A N 1
ATOM 754 C CA . ILE A 1 90 ? 16.519 19.582 32.795 1.00 16.30 162 ILE A CA 1
ATOM 755 C C . ILE A 1 90 ? 18.034 19.884 32.652 1.00 15.02 162 ILE A C 1
ATOM 756 O O . ILE A 1 90 ? 18.517 20.169 31.590 1.00 12.92 162 ILE A O 1
ATOM 761 N N . VAL A 1 91 ? 18.768 19.792 33.747 1.00 14.93 163 VAL A N 1
ATOM 762 C CA . VAL A 1 91 ? 20.200 20.083 33.739 1.00 16.13 163 VAL A CA 1
ATOM 763 C C . VAL A 1 91 ? 20.925 19.045 32.876 1.00 16.52 163 VAL A C 1
ATOM 764 O O . VAL A 1 91 ? 21.835 19.376 32.101 1.00 15.69 163 VAL A O 1
ATOM 768 N N . LEU A 1 92 ? 20.538 17.783 33.016 1.00 15.40 164 LEU A N 1
ATOM 769 C CA . LEU A 1 92 ? 21.180 16.728 32.226 1.00 17.83 164 LEU A CA 1
ATOM 770 C C . LEU A 1 92 ? 20.829 16.863 30.745 1.00 17.21 164 LEU A C 1
ATOM 771 O O . LEU A 1 92 ? 21.622 16.595 29.885 1.00 19.09 164 LEU A O 1
ATOM 784 N N . ALA A 1 94 ? 20.041 19.833 29.123 1.00 16.92 166 ALA A N 1
ATOM 785 C CA . ALA A 1 94 ? 20.913 20.916 28.681 1.00 17.13 166 ALA A CA 1
ATOM 786 C C . ALA A 1 94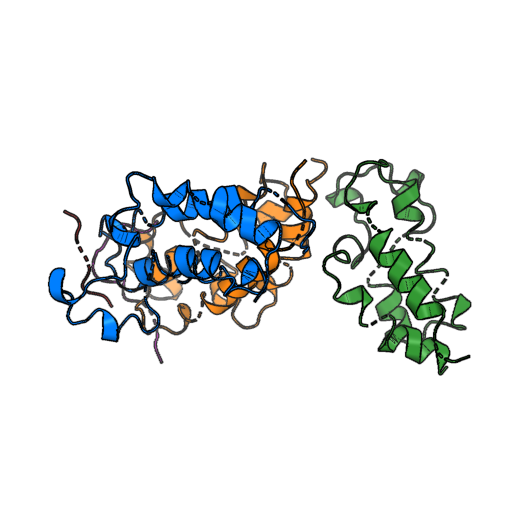 ? 22.341 20.451 28.413 1.00 17.68 166 ALA A C 1
ATOM 787 O O . ALA A 1 94 ? 22.889 20.735 27.373 1.00 16.72 166 ALA A O 1
ATOM 789 N N . GLN A 1 95 ? 22.966 19.768 29.369 1.00 18.65 167 GLN A N 1
ATOM 790 C CA . GLN A 1 95 ? 24.334 19.243 29.133 1.00 19.33 167 GLN A CA 1
ATOM 791 C C . GLN A 1 95 ? 24.467 18.360 27.869 1.00 19.14 167 GLN A C 1
ATOM 792 O O . GLN A 1 95 ? 25.462 18.469 27.118 1.00 20.41 167 GLN A O 1
ATOM 798 N N . THR A 1 96 ? 23.522 17.436 27.668 1.00 19.06 168 THR A N 1
ATOM 799 C CA . THR A 1 96 ? 23.480 16.579 26.469 1.00 19.42 168 THR A CA 1
ATOM 800 C C . THR A 1 96 ? 23.406 17.477 25.214 1.00 19.42 168 THR A C 1
ATOM 801 O O . THR A 1 96 ? 24.169 17.329 24.280 1.00 18.80 168 THR A O 1
ATOM 805 N N . LEU A 1 97 ? 22.491 18.432 25.215 1.00 19.91 169 LEU A N 1
ATOM 806 C CA . LEU A 1 97 ? 22.377 19.317 24.045 1.00 19.72 169 LEU A CA 1
ATOM 807 C C . LEU A 1 97 ? 23.631 20.160 23.842 1.00 19.48 169 LEU A C 1
ATOM 808 O O . LEU A 1 97 ? 24.083 20.365 22.713 1.00 18.02 169 LEU A O 1
ATOM 813 N N . GLU A 1 98 ? 24.255 20.592 24.934 1.00 19.87 170 GLU A N 1
ATOM 814 C CA . GLU A 1 98 ? 25.363 21.531 24.774 1.00 19.58 170 GLU A CA 1
ATOM 815 C C . GLU A 1 98 ? 26.608 20.801 24.280 1.00 19.68 170 GLU A C 1
ATOM 816 O O . GLU A 1 98 ? 27.444 21.378 23.602 1.00 18.82 170 GLU A O 1
ATOM 822 N N . LYS A 1 99 ? 26.743 19.523 24.629 1.00 20.04 171 LYS A N 1
ATOM 823 C CA . LYS A 1 99 ? 27.807 18.712 24.055 1.00 20.55 171 LYS A CA 1
ATOM 824 C C . LYS A 1 99 ? 27.724 18.583 22.535 1.00 19.75 171 LYS A C 1
ATOM 825 O O . LYS A 1 99 ? 28.723 18.652 21.892 1.00 19.63 171 LYS A O 1
ATOM 831 N N . ILE A 1 100 ? 26.530 18.407 21.983 1.00 20.09 172 ILE A N 1
ATOM 832 C CA . ILE A 1 100 ? 26.298 18.413 20.535 1.00 19.99 172 ILE A CA 1
ATOM 833 C C . ILE A 1 100 ? 26.649 19.783 19.957 1.00 19.35 172 ILE A C 1
ATOM 834 O O . ILE A 1 100 ? 27.325 19.887 18.914 1.00 20.05 172 ILE A O 1
ATOM 839 N N . PHE A 1 101 ? 26.189 20.824 20.634 1.00 18.19 173 PHE A N 1
ATOM 840 C CA . PHE A 1 101 ? 26.453 22.171 20.203 1.00 17.89 173 PHE A CA 1
ATOM 841 C C . PHE A 1 101 ? 27.984 22.371 19.994 1.00 18.42 173 PHE A C 1
ATOM 842 O O . PHE A 1 101 ? 28.419 22.854 18.948 1.00 18.83 173 PHE A O 1
ATOM 850 N N . LEU A 1 102 ? 28.780 21.961 20.971 1.00 18.66 174 LEU A N 1
ATOM 851 C CA . LEU A 1 102 ? 30.242 22.160 20.938 1.00 20.23 174 LEU A CA 1
ATOM 852 C C . LEU A 1 102 ? 30.954 21.316 19.874 1.00 21.19 174 LEU A C 1
ATOM 853 O O . LEU A 1 102 ? 31.926 21.777 19.220 1.00 20.13 174 LEU A O 1
ATOM 858 N N . GLN A 1 103 ? 30.496 20.057 19.778 1.00 22.41 175 GLN A N 1
ATOM 859 C CA . GLN A 1 103 ? 30.880 19.103 18.751 1.00 24.17 175 GLN A CA 1
ATOM 860 C C . GLN A 1 103 ? 30.635 19.684 17.353 1.00 24.23 175 GLN A C 1
ATOM 861 O O . GLN A 1 103 ? 31.538 19.694 16.524 1.00 24.91 175 GLN A O 1
ATOM 867 N N . LYS A 1 104 ? 29.431 20.197 17.110 1.00 24.18 176 LYS A N 1
ATOM 868 C CA . LYS A 1 104 ? 29.082 20.757 15.795 1.00 24.72 176 LYS A CA 1
ATOM 869 C C . LYS A 1 104 ? 29.855 22.058 15.532 1.00 24.25 176 LYS A C 1
ATOM 870 O O . LYS A 1 104 ? 30.288 22.305 14.421 1.00 23.25 176 LYS A O 1
ATOM 876 N N . VAL A 1 105 ? 30.021 22.893 16.560 1.00 24.40 177 VAL A N 1
ATOM 877 C CA . VAL A 1 105 ? 30.817 24.112 16.401 1.00 25.44 177 VAL A CA 1
ATOM 878 C C . VAL A 1 105 ? 32.283 23.807 16.038 1.00 26.22 177 VAL A C 1
ATOM 879 O O . VAL A 1 105 ? 32.884 24.551 15.271 1.00 26.50 177 VAL A O 1
ATOM 883 N N . ALA A 1 106 ? 32.855 22.730 16.576 1.00 27.17 178 ALA A N 1
ATOM 884 C CA . ALA A 1 106 ? 34.214 22.314 16.167 1.00 29.58 178 ALA A CA 1
ATOM 885 C C . ALA A 1 106 ? 34.381 21.990 14.661 1.00 30.72 178 ALA A C 1
ATOM 886 O O . ALA A 1 106 ? 35.490 22.033 14.142 1.00 30.77 178 ALA A O 1
ATOM 888 N N . SER A 1 107 ? 33.282 21.674 13.976 1.00 32.83 179 SER A N 1
ATOM 889 C CA . SER A 1 107 ? 33.300 21.373 12.533 1.00 34.82 179 SER A CA 1
ATOM 890 C C . SER A 1 107 ? 32.800 22.524 11.680 1.00 36.43 179 SER A C 1
ATOM 891 O O . SER A 1 107 ? 32.587 22.365 10.473 1.00 36.60 179 SER A O 1
ATOM 902 N N . PRO A 1 109 ? 32.757 25.495 9.287 1.00 45.98 181 PRO A N 1
ATOM 903 C CA . PRO A 1 109 ? 33.657 25.967 8.221 1.00 48.72 181 PRO A CA 1
ATOM 904 C C . PRO A 1 109 ? 34.322 27.270 8.610 1.00 51.03 181 PRO A C 1
ATOM 905 O O . PRO A 1 109 ? 33.661 28.131 9.179 1.00 50.93 181 PRO A O 1
ATOM 909 N N . GLN A 1 110 ? 35.606 27.408 8.314 1.00 54.56 182 GLN A N 1
ATOM 910 C CA . GLN A 1 110 ? 36.365 28.521 8.875 1.00 58.24 182 GLN A CA 1
ATOM 911 C C . GLN A 1 110 ? 36.885 29.590 7.929 1.00 60.70 182 GLN A C 1
ATOM 912 O O . GLN A 1 110 ? 37.833 30.316 8.245 1.00 61.33 182 GLN A O 1
ATOM 918 N N . GLU A 1 111 ? 36.230 29.717 6.790 1.00 63.79 183 GLU A N 1
ATOM 919 C CA . GLU A 1 111 ? 36.328 30.953 6.036 1.00 66.92 183 GLU A CA 1
ATOM 920 C C . GLU A 1 111 ? 35.126 31.864 6.403 1.00 67.88 183 GLU A C 1
ATOM 921 O O . GLU A 1 111 ? 34.137 31.908 5.675 1.00 68.41 183 GLU A O 1
ATOM 927 N N . GLU A 1 112 ? 35.223 32.579 7.532 1.00 69.28 184 GLU A N 1
ATOM 928 C CA . GLU A 1 112 ? 34.154 33.488 7.999 1.00 70.96 184 GLU A CA 1
ATOM 929 C C . GLU A 1 112 ? 33.782 34.586 6.983 1.00 71.29 184 GLU A C 1
ATOM 930 O O . GLU A 1 112 ? 34.381 35.663 6.974 1.00 71.14 184 GLU A O 1
ATOM 936 N N . GLN A 1 113 ? 32.775 34.328 6.149 1.00 72.07 185 GLN A N 1
ATOM 937 C CA . GLN A 1 113 ? 32.521 35.217 5.014 1.00 72.94 185 GLN A CA 1
ATOM 938 C C . GLN A 1 113 ? 31.089 35.270 4.472 1.00 73.18 185 GLN A C 1
ATOM 939 O O . GLN A 1 113 ? 30.381 34.259 4.471 1.00 72.82 185 GLN A O 1
ATOM 945 N N . GLU A 1 114 ? 30.699 36.478 4.042 1.00 73.61 186 GLU A N 1
ATOM 946 C CA . GLU A 1 114 ? 29.610 36.757 3.082 1.00 74.34 186 GLU A CA 1
ATOM 947 C C . GLU A 1 114 ? 28.988 38.134 3.301 1.00 74.52 186 GLU A C 1
ATOM 948 O O . GLU A 1 114 ? 27.964 38.492 2.712 1.00 74.71 186 GLU A O 1
ATOM 954 N N . GLY B 1 1 ? 52.718 12.963 18.880 1.00 63.17 73 GLY B N 1
ATOM 955 C CA . GLY B 1 1 ? 51.799 13.638 17.909 1.00 62.52 73 GLY B CA 1
ATOM 956 C C . GLY B 1 1 ? 52.433 14.763 17.107 1.00 61.97 73 GLY B C 1
ATOM 957 O O . GLY B 1 1 ? 53.556 15.199 17.399 1.00 62.16 73 GLY B O 1
ATOM 958 N N . ARG B 1 2 ? 51.704 15.218 16.089 1.00 61.00 74 ARG B N 1
ATOM 959 C CA . ARG B 1 2 ? 52.081 16.385 15.298 1.00 59.75 74 ARG B CA 1
ATOM 960 C C . ARG B 1 2 ? 51.283 17.638 15.730 1.00 58.04 74 ARG B C 1
ATOM 961 O O . ARG B 1 2 ? 51.654 18.780 15.381 1.00 58.46 74 ARG B O 1
ATOM 969 N N . VAL B 1 3 ? 50.215 17.413 16.508 1.00 55.20 75 VAL B N 1
ATOM 970 C CA . VAL B 1 3 ? 49.295 18.462 16.991 1.00 51.59 75 VAL B CA 1
ATOM 971 C C . VAL B 1 3 ? 48.451 19.055 15.853 1.00 48.95 75 VAL B C 1
ATOM 972 O O . VAL B 1 3 ? 48.971 19.733 14.942 1.00 47.47 75 VAL B O 1
ATOM 976 N N . THR B 1 4 ? 47.147 18.800 15.921 1.00 45.29 76 THR B N 1
ATOM 977 C CA . THR B 1 4 ? 46.219 19.366 14.954 1.00 42.58 76 THR B CA 1
ATOM 978 C C . THR B 1 4 ? 46.229 20.875 15.111 1.00 40.85 76 THR B C 1
ATOM 979 O O . THR B 1 4 ? 46.481 21.378 16.205 1.00 40.02 76 THR B O 1
ATOM 983 N N . ASN B 1 5 ? 46.001 21.587 14.016 1.00 39.06 77 ASN B N 1
ATOM 984 C CA . ASN B 1 5 ? 45.847 23.041 14.074 1.00 38.66 77 ASN B CA 1
ATOM 985 C C . ASN B 1 5 ? 44.823 23.437 15.161 1.00 37.51 77 ASN B C 1
ATOM 986 O O . ASN B 1 5 ? 45.027 24.413 15.851 1.00 37.17 77 ASN B O 1
ATOM 991 N N . GLN B 1 6 ? 43.751 22.651 15.316 1.00 35.66 78 GLN B N 1
ATOM 992 C CA . GLN B 1 6 ? 42.691 22.926 16.296 1.00 34.86 78 GLN B CA 1
ATOM 993 C C . GLN B 1 6 ? 43.195 22.906 17.742 1.00 33.38 78 GLN B C 1
ATOM 994 O O . GLN B 1 6 ? 42.953 23.836 18.477 1.00 32.84 78 GLN B O 1
ATOM 1000 N N . LEU B 1 7 ? 43.905 21.856 18.122 1.00 31.47 79 LEU B N 1
ATOM 1001 C CA . LEU B 1 7 ? 44.509 21.793 19.440 1.00 31.41 79 LEU B CA 1
ATOM 1002 C C . LEU B 1 7 ? 45.660 22.810 19.668 1.00 30.66 79 LEU B C 1
ATOM 1003 O O . LEU B 1 7 ? 45.862 23.284 20.802 1.00 29.57 79 LEU B O 1
ATOM 1008 N N . GLN B 1 8 ? 46.404 23.127 18.602 1.00 29.10 80 GLN B N 1
ATOM 1009 C CA . GLN B 1 8 ? 47.389 24.202 18.641 1.00 29.55 80 GLN B CA 1
ATOM 1010 C C . GLN B 1 8 ? 46.707 25.509 18.950 1.00 27.90 80 GLN B C 1
ATOM 1011 O O . GLN B 1 8 ? 47.199 26.299 19.720 1.00 28.08 80 GLN B O 1
ATOM 1017 N N . TYR B 1 9 ? 45.586 25.753 18.274 1.00 27.54 81 TYR B N 1
ATOM 1018 C CA . TYR B 1 9 ? 44.804 26.948 18.498 1.00 26.23 81 TYR B CA 1
ATOM 1019 C C . TYR B 1 9 ? 44.277 27.005 19.942 1.00 26.05 81 TYR B C 1
ATOM 1020 O O . TYR B 1 9 ? 44.354 28.055 20.571 1.00 25.68 81 TYR B O 1
ATOM 1029 N N . LEU B 1 10 ? 43.736 25.898 20.445 1.00 25.27 82 LEU B N 1
ATOM 1030 C CA . LEU B 1 10 ? 43.225 25.852 21.813 1.00 26.19 82 LEU B CA 1
ATOM 1031 C C . LEU B 1 10 ? 44.285 26.166 22.851 1.00 27.05 82 LEU B C 1
ATOM 1032 O O . LEU B 1 10 ? 43.987 26.736 23.921 1.00 27.75 82 LEU B O 1
ATOM 1037 N N . HIS B 1 11 ? 45.506 25.738 22.558 1.00 26.43 83 HIS B N 1
ATOM 1038 C CA . HIS B 1 11 ? 46.621 25.994 23.432 1.00 27.84 83 HIS B CA 1
ATOM 1039 C C . HIS B 1 11 ? 47.179 27.423 23.297 1.00 27.25 83 HIS B C 1
ATOM 1040 O O . HIS B 1 11 ? 47.338 28.109 24.279 1.00 27.39 83 HIS B O 1
ATOM 1047 N N . LYS B 1 12 ? 47.466 27.856 22.072 1.00 27.03 84 LYS B N 1
ATOM 1048 C CA . LYS B 1 12 ? 48.155 29.122 21.861 1.00 27.83 84 LYS B CA 1
ATOM 1049 C C . LYS B 1 12 ? 47.230 30.336 21.866 1.00 26.79 84 LYS B C 1
ATOM 1050 O O . LYS B 1 12 ? 47.685 31.421 22.158 1.00 26.31 84 LYS B O 1
ATOM 1056 N N . VAL B 1 13 ? 45.960 30.158 21.493 1.00 25.19 85 VAL B N 1
ATOM 1057 C CA . VAL B 1 13 ? 44.985 31.247 21.527 1.00 25.11 85 VAL B CA 1
ATOM 1058 C C . VAL B 1 13 ? 44.017 31.154 22.734 1.00 24.83 85 VAL B C 1
ATOM 1059 O O . VAL B 1 13 ? 43.936 32.100 23.527 1.00 25.50 85 VAL B O 1
ATOM 1063 N N . VAL B 1 14 ? 43.321 30.028 22.905 1.00 23.16 86 VAL B N 1
ATOM 1064 C CA . VAL B 1 14 ? 42.263 29.951 23.938 1.00 23.32 86 VAL B CA 1
ATOM 1065 C C . VAL B 1 14 ? 42.853 29.880 25.346 1.00 23.68 86 VAL B C 1
ATOM 1066 O O . VAL B 1 14 ? 42.584 30.740 26.187 1.00 22.79 86 VAL B O 1
ATOM 1078 N N . LYS B 1 16 ? 45.933 30.495 26.204 1.00 24.99 88 LYS B N 1
ATOM 1079 C CA . LYS B 1 16 ? 46.775 31.676 26.363 1.00 25.96 88 LYS B CA 1
ATOM 1080 C C . LYS B 1 16 ? 45.944 32.786 26.953 1.00 24.28 88 LYS B C 1
ATOM 1081 O O . LYS B 1 16 ? 46.260 33.273 28.027 1.00 25.24 88 LYS B O 1
ATOM 1087 N N . ALA B 1 17 ? 44.886 33.172 26.258 1.00 23.01 89 ALA B N 1
ATOM 1088 C CA . ALA B 1 17 ? 43.966 34.192 26.746 1.00 23.13 89 ALA B CA 1
ATOM 1089 C C . ALA B 1 17 ? 43.331 33.903 28.137 1.00 22.91 89 ALA B C 1
ATOM 1090 O O . ALA B 1 17 ? 43.241 34.801 28.947 1.00 21.74 89 ALA B O 1
ATOM 1092 N N . LEU B 1 18 ? 42.859 32.680 28.401 1.00 22.61 90 LEU B N 1
ATOM 1093 C CA . LEU B 1 18 ? 42.139 32.442 29.678 1.00 23.40 90 LEU B CA 1
ATOM 1094 C C . LEU B 1 18 ? 43.059 32.398 30.894 1.00 23.52 90 LEU B C 1
ATOM 1095 O O . LEU B 1 18 ? 42.742 32.941 31.955 1.00 24.23 90 LEU B O 1
ATOM 1100 N N . TRP B 1 19 ? 44.186 31.723 30.735 1.00 23.78 91 TRP B N 1
ATOM 1101 C CA . TRP B 1 19 ? 45.117 31.480 31.843 1.00 24.78 91 TRP B CA 1
ATOM 1102 C C . TRP B 1 19 ? 45.557 32.776 32.501 1.00 24.73 91 TRP B C 1
ATOM 1103 O O . TRP B 1 19 ? 45.731 32.825 33.717 1.00 24.16 91 TRP B O 1
ATOM 1114 N N . LYS B 1 20 ? 45.737 33.814 31.683 1.00 24.61 92 LYS B N 1
ATOM 1115 C CA . LYS B 1 20 ? 46.299 35.093 32.146 1.00 25.61 92 LYS B CA 1
ATOM 1116 C C . LYS B 1 20 ? 45.224 36.119 32.534 1.00 24.29 92 LYS B C 1
ATOM 1117 O O . LYS B 1 20 ? 45.536 37.202 33.022 1.00 23.76 92 LYS B O 1
ATOM 1123 N N . HIS B 1 21 ? 43.957 35.772 32.312 1.00 22.93 93 HIS B N 1
ATOM 1124 C CA . HIS B 1 21 ? 42.880 36.707 32.537 1.00 21.51 93 HIS B CA 1
ATOM 1125 C C . HIS B 1 21 ? 42.829 37.005 34.011 1.00 20.83 93 HIS B C 1
ATOM 1126 O O . HIS B 1 21 ? 43.108 36.130 34.826 1.00 19.25 93 HIS B O 1
ATOM 1133 N N . GLN B 1 22 ? 42.429 38.229 34.351 1.00 19.92 94 GLN B N 1
ATOM 1134 C CA . GLN B 1 22 ? 42.326 38.656 35.731 1.00 20.02 94 GLN B CA 1
ATOM 1135 C C . GLN B 1 22 ? 41.253 37.888 36.527 1.00 20.05 94 GLN B C 1
ATOM 1136 O O . GLN B 1 22 ? 41.310 37.838 37.733 1.00 20.43 94 GLN B O 1
ATOM 1142 N N . PHE B 1 23 ? 40.273 37.300 35.852 1.00 20.04 95 PHE B N 1
ATOM 1143 C CA . PHE B 1 23 ? 39.224 36.516 36.540 1.00 20.11 95 PHE B CA 1
ATOM 1144 C C . PHE B 1 23 ? 39.590 35.032 36.658 1.00 19.69 95 PHE B C 1
ATOM 1145 O O . PHE B 1 23 ? 38.825 34.233 37.204 1.00 19.23 95 PHE B O 1
ATOM 1153 N N . ALA B 1 24 ? 40.761 34.661 36.149 1.00 20.46 96 ALA B N 1
ATOM 1154 C CA . ALA B 1 24 ? 41.114 33.228 35.990 1.00 19.93 96 ALA B CA 1
ATOM 1155 C C . ALA B 1 24 ? 41.539 32.572 37.288 1.00 20.19 96 ALA B C 1
ATOM 1156 O O . ALA B 1 24 ? 41.453 31.362 37.417 1.00 18.62 96 ALA B O 1
ATOM 1158 N N . TRP B 1 25 ? 42.044 33.359 38.232 1.00 20.50 97 TRP B N 1
ATOM 1159 C CA . TRP B 1 25 ? 42.686 32.777 39.432 1.00 21.92 97 TRP B CA 1
ATOM 1160 C C . TRP B 1 25 ? 41.886 31.695 40.229 1.00 22.34 97 TRP B C 1
ATOM 1161 O O . TRP B 1 25 ? 42.488 30.729 40.700 1.00 22.49 97 TRP B O 1
ATOM 1172 N N . PRO B 1 26 ? 40.566 31.817 40.398 1.00 22.09 98 PRO B N 1
ATOM 1173 C CA . PRO B 1 26 ? 39.814 30.717 41.044 1.00 22.47 98 PRO B CA 1
ATOM 1174 C C . PRO B 1 26 ? 39.813 29.420 40.251 1.00 22.26 98 PRO B C 1
ATOM 1175 O O . PRO B 1 26 ? 39.418 28.388 40.827 1.00 21.68 98 PRO B O 1
ATOM 1179 N N . PHE B 1 27 ? 40.230 29.479 38.984 1.00 20.91 99 PHE B N 1
ATOM 1180 C CA . PHE B 1 27 ? 40.060 28.359 38.056 1.00 22.06 99 PHE B CA 1
ATOM 1181 C C . PHE B 1 27 ? 41.334 27.634 37.698 1.00 22.21 99 PHE B C 1
ATOM 1182 O O . PHE B 1 27 ? 41.302 26.651 36.968 1.00 22.92 99 PHE B O 1
ATOM 1190 N N . ARG B 1 28 ? 42.454 28.115 38.222 1.00 22.86 100 ARG B N 1
ATOM 1191 C CA . ARG B 1 28 ? 43.772 27.670 37.774 1.00 23.31 100 ARG B CA 1
ATOM 1192 C C . ARG B 1 28 ? 44.247 26.357 38.405 1.00 23.67 100 ARG B C 1
ATOM 1193 O O . ARG B 1 28 ? 45.182 25.763 37.916 1.00 23.87 100 ARG B O 1
ATOM 1201 N N . GLN B 1 29 ? 43.628 25.948 39.507 1.00 24.04 101 GLN B N 1
ATOM 1202 C CA . GLN B 1 29 ? 43.937 24.672 40.166 1.00 24.44 101 GLN B CA 1
ATOM 1203 C C . GLN B 1 29 ? 42.586 24.026 40.568 1.00 23.32 101 GLN B C 1
ATOM 1204 O O . GLN B 1 29 ? 41.608 24.731 40.624 1.00 21.64 101 GLN B O 1
ATOM 1210 N N . PRO B 1 30 ? 42.524 22.712 40.857 1.00 23.11 102 PRO B N 1
ATOM 1211 C CA . PRO B 1 30 ? 41.250 22.098 41.279 1.00 23.12 102 PRO B CA 1
ATOM 1212 C C . PRO B 1 30 ? 40.683 22.872 42.435 1.00 22.86 102 PRO B C 1
ATOM 1213 O O . PRO B 1 30 ? 41.408 23.380 43.277 1.00 21.95 102 PRO B O 1
ATOM 1217 N N . VAL B 1 31 ? 39.372 22.968 42.469 1.00 23.78 103 VAL B N 1
ATOM 1218 C CA . VAL B 1 31 ? 38.691 23.524 43.626 1.00 23.25 103 VAL B CA 1
ATOM 1219 C C . VAL B 1 31 ? 39.118 22.750 44.886 1.00 23.25 103 VAL B C 1
ATOM 1220 O O . VAL B 1 31 ? 39.013 21.532 44.962 1.00 23.04 103 VAL B O 1
ATOM 1224 N N . ASP B 1 32 ? 39.540 23.487 45.895 1.00 24.58 104 ASP B N 1
ATOM 1225 C CA . ASP B 1 32 ? 39.915 22.899 47.170 1.00 25.52 104 ASP B CA 1
ATOM 1226 C C . ASP B 1 32 ? 38.787 23.104 48.167 1.00 25.03 104 ASP B C 1
ATOM 1227 O O . ASP B 1 32 ? 38.723 24.138 48.836 1.00 25.24 104 ASP B O 1
ATOM 1232 N N . ALA B 1 33 ? 37.907 22.105 48.256 1.00 25.36 105 ALA B N 1
ATOM 1233 C CA . ALA B 1 33 ? 36.726 22.145 49.117 1.00 26.48 105 ALA B CA 1
ATOM 1234 C C . ALA B 1 33 ? 37.034 22.367 50.605 1.00 27.13 105 ALA B C 1
ATOM 1235 O O . ALA B 1 33 ? 36.237 22.974 51.301 1.00 27.04 105 ALA B O 1
ATOM 1237 N N . VAL B 1 34 ? 38.178 21.861 51.071 1.00 28.69 106 VAL B N 1
ATOM 1238 C CA . VAL B 1 34 ? 38.626 22.027 52.465 1.00 29.58 106 VAL B CA 1
ATOM 1239 C C . VAL B 1 34 ? 39.040 23.487 52.718 1.00 30.30 106 VAL B C 1
ATOM 1240 O O . VAL B 1 34 ? 38.534 24.134 53.637 1.00 30.35 106 VAL B O 1
ATOM 1244 N N . LYS B 1 35 ? 39.913 24.016 51.862 1.00 31.72 107 LYS B N 1
ATOM 1245 C CA . LYS B 1 35 ? 40.342 25.411 51.938 1.00 33.01 107 LYS B CA 1
ATOM 1246 C C . LYS B 1 35 ? 39.142 26.357 51.883 1.00 33.32 107 LYS B C 1
ATOM 1247 O O . LYS B 1 35 ? 38.996 27.235 52.734 1.00 32.78 107 LYS B O 1
ATOM 1253 N N . LEU B 1 36 ? 38.235 26.117 50.933 1.00 33.67 108 LEU B N 1
ATOM 1254 C CA . LEU B 1 36 ? 37.109 27.014 50.703 1.00 34.09 108 LEU B CA 1
ATOM 1255 C C . LEU B 1 36 ? 35.895 26.763 51.604 1.00 33.75 108 LEU B C 1
ATOM 1256 O O . LEU B 1 36 ? 34.929 27.532 51.573 1.00 35.02 108 LEU B O 1
ATOM 1261 N N . GLY B 1 37 ? 35.942 25.709 52.407 1.00 33.14 109 GLY B N 1
ATOM 1262 C CA . GLY B 1 37 ? 34.865 25.417 53.346 1.00 33.31 109 GLY B CA 1
ATOM 1263 C C . GLY B 1 37 ? 33.613 24.924 52.650 1.00 33.50 109 GLY B C 1
ATOM 1264 O O . GLY B 1 37 ? 32.504 25.355 52.973 1.00 33.69 109 GLY B O 1
ATOM 1265 N N . LEU B 1 38 ? 33.793 24.014 51.688 1.00 33.13 110 LEU B N 1
ATOM 1266 C CA . LEU B 1 38 ? 32.708 23.584 50.804 1.00 32.62 110 LEU B CA 1
ATOM 1267 C C . LEU B 1 38 ? 32.441 22.093 50.969 1.00 32.33 110 LEU B C 1
ATOM 1268 O O . LEU B 1 38 ? 32.740 21.357 50.042 1.00 32.45 110 LEU B O 1
ATOM 1273 N N . PRO B 1 39 ? 31.914 21.642 52.131 1.00 32.63 111 PRO B N 1
ATOM 1274 C CA . PRO B 1 39 ? 31.775 20.201 52.430 1.00 32.29 111 PRO B CA 1
ATOM 1275 C C . PRO B 1 39 ? 30.841 19.441 51.463 1.00 31.90 111 PRO B C 1
ATOM 1276 O O . PRO B 1 39 ? 31.027 18.230 51.263 1.00 32.10 111 PRO B O 1
ATOM 1280 N N . ASP B 1 40 ? 29.889 20.167 50.860 1.00 30.73 112 ASP B N 1
ATOM 1281 C CA . ASP B 1 40 ? 29.016 19.653 49.788 1.00 29.53 112 ASP B CA 1
ATOM 1282 C C . ASP B 1 40 ? 29.576 19.611 48.351 1.00 28.47 112 ASP B C 1
ATOM 1283 O O . ASP B 1 40 ? 28.941 19.031 47.468 1.00 27.87 112 ASP B O 1
ATOM 1288 N N . TYR B 1 41 ? 30.741 20.213 48.105 1.00 27.00 113 TYR B N 1
ATOM 1289 C CA . TYR B 1 41 ? 31.217 20.396 46.717 1.00 25.27 113 TYR B CA 1
ATOM 1290 C C . TYR B 1 41 ? 31.245 19.091 45.947 1.00 24.73 113 TYR B C 1
ATOM 1291 O O . TYR B 1 41 ? 30.636 19.000 44.895 1.00 22.45 113 TYR B O 1
ATOM 1300 N N . HIS B 1 42 ? 31.945 18.093 46.483 1.00 24.69 114 HIS B N 1
ATOM 1301 C CA . HIS B 1 42 ? 32.106 16.812 45.804 1.00 25.47 114 HIS B CA 1
ATOM 1302 C C . HIS B 1 42 ? 30.854 15.943 45.870 1.00 25.01 114 HIS B C 1
ATOM 1303 O O . HIS B 1 42 ? 30.770 14.944 45.139 1.00 25.33 114 HIS B O 1
ATOM 1310 N N . LYS B 1 43 ? 29.853 16.371 46.645 1.00 25.25 115 LYS B N 1
ATOM 1311 C CA . LYS B 1 43 ? 28.529 15.742 46.594 1.00 25.88 115 LYS B CA 1
ATOM 1312 C C . LYS B 1 43 ? 27.805 16.170 45.301 1.00 26.11 115 LYS B C 1
ATOM 1313 O O . LYS B 1 43 ? 27.118 15.363 44.665 1.00 26.16 115 LYS B O 1
ATOM 1319 N N . ILE B 1 44 ? 27.949 17.445 44.927 1.00 24.93 116 ILE B N 1
ATOM 1320 C CA . ILE B 1 44 ? 27.210 18.014 43.802 1.00 24.46 116 ILE B CA 1
ATOM 1321 C C . ILE B 1 44 ? 28.029 17.879 42.528 1.00 23.44 116 ILE B C 1
ATOM 1322 O O . ILE B 1 44 ? 27.492 17.635 41.467 1.00 22.88 116 ILE B O 1
ATOM 1327 N N . ILE B 1 45 ? 29.336 18.090 42.618 1.00 22.25 117 ILE B N 1
ATOM 1328 C CA . ILE B 1 45 ? 30.145 18.111 41.406 1.00 21.53 117 ILE B CA 1
ATOM 1329 C C . ILE B 1 45 ? 30.908 16.816 41.307 1.00 22.23 117 ILE B C 1
ATOM 1330 O O . ILE B 1 45 ? 31.830 16.569 42.072 1.00 22.21 117 ILE B O 1
ATOM 1335 N N . LYS B 1 46 ? 30.525 16.013 40.335 1.00 23.26 118 LYS B N 1
ATOM 1336 C CA . LYS B 1 46 ? 31.037 14.648 40.189 1.00 24.55 118 LYS B CA 1
ATOM 1337 C C . LYS B 1 46 ? 32.267 14.577 39.277 1.00 24.07 118 LYS B C 1
ATOM 1338 O O . LYS B 1 46 ? 32.992 13.580 39.284 1.00 24.82 118 LYS B O 1
ATOM 1344 N N . GLN B 1 47 ? 32.443 15.604 38.442 1.00 22.58 119 GLN B N 1
ATOM 1345 C CA . GLN B 1 47 ? 33.565 15.713 37.537 1.00 21.34 119 GLN B CA 1
ATOM 1346 C C . GLN B 1 47 ? 34.259 17.088 37.668 1.00 21.00 119 GLN B C 1
ATOM 1347 O O . GLN B 1 47 ? 34.046 17.967 36.818 1.00 18.82 119 GLN B O 1
ATOM 1353 N N . PRO B 1 48 ? 35.060 17.305 38.726 1.00 20.93 120 PRO B N 1
ATOM 1354 C CA . PRO B 1 48 ? 35.819 18.556 38.857 1.00 20.30 120 PRO B CA 1
ATOM 1355 C C . PRO B 1 48 ? 36.714 18.771 37.652 1.00 19.79 120 PRO B C 1
ATOM 1356 O O . PRO B 1 48 ? 37.283 17.795 37.138 1.00 18.67 120 PRO B O 1
ATOM 1368 N N . ASP B 1 50 ? 39.516 22.005 35.972 1.00 18.64 122 ASP B N 1
ATOM 1369 C CA . ASP B 1 50 ? 40.186 23.300 36.251 1.00 19.17 122 ASP B CA 1
ATOM 1370 C C . ASP B 1 50 ? 41.168 23.562 35.108 1.00 19.13 122 ASP B C 1
ATOM 1371 O O . ASP B 1 50 ? 41.460 22.634 34.339 1.00 17.57 122 ASP B O 1
ATOM 1384 N N . GLY B 1 52 ? 44.471 24.358 35.129 1.00 21.16 124 GLY B N 1
ATOM 1385 C CA . GLY B 1 52 ? 45.761 23.700 35.331 1.00 22.03 124 GLY B CA 1
ATOM 1386 C C . GLY B 1 52 ? 45.733 22.326 34.683 1.00 22.50 124 GLY B C 1
ATOM 1387 O O . GLY B 1 52 ? 46.597 21.999 33.863 1.00 23.36 124 GLY B O 1
ATOM 1388 N N . THR B 1 53 ? 44.701 21.537 34.991 1.00 23.20 125 THR B N 1
ATOM 1389 C CA . THR B 1 53 ? 44.504 20.240 34.340 1.00 24.00 125 THR B CA 1
ATOM 1390 C C . THR B 1 53 ? 44.391 20.325 32.808 1.00 25.65 125 THR B C 1
ATOM 1391 O O . THR B 1 53 ? 45.050 19.578 32.067 1.00 26.49 125 THR B O 1
ATOM 1395 N N . ILE B 1 54 ? 43.551 21.212 32.310 1.00 25.96 126 ILE B N 1
ATOM 1396 C CA . ILE B 1 54 ? 43.404 21.301 30.874 1.00 27.10 126 ILE B CA 1
ATOM 1397 C C . ILE B 1 54 ? 44.743 21.703 30.231 1.00 28.63 126 ILE B C 1
ATOM 1398 O O . ILE B 1 54 ? 45.141 21.126 29.214 1.00 27.74 126 ILE B O 1
ATOM 1403 N N . LYS B 1 55 ? 45.420 22.680 30.843 1.00 29.56 127 LYS B N 1
ATOM 1404 C CA . LYS B 1 55 ? 46.686 23.214 30.325 1.00 32.33 127 LYS B CA 1
ATOM 1405 C C . LYS B 1 55 ? 47.786 22.142 30.263 1.00 33.43 127 LYS B C 1
ATOM 1406 O O . LYS B 1 55 ? 48.496 22.028 29.262 1.00 32.56 127 LYS B O 1
ATOM 1412 N N . ARG B 1 56 ? 47.921 21.392 31.353 1.00 35.03 128 ARG B N 1
ATOM 1413 C CA . ARG B 1 56 ? 48.814 20.250 31.407 1.00 37.12 128 ARG B CA 1
ATOM 1414 C C . ARG B 1 56 ? 48.490 19.271 30.285 1.00 36.80 128 ARG B C 1
ATOM 1415 O O . ARG B 1 56 ? 49.386 18.849 29.546 1.00 37.14 128 ARG B O 1
ATOM 1423 N N . ARG B 1 57 ? 47.211 18.927 30.133 1.00 36.17 129 ARG B N 1
ATOM 1424 C CA . ARG B 1 57 ? 46.777 18.027 29.050 1.00 35.55 129 ARG B CA 1
ATOM 1425 C C . ARG B 1 57 ? 47.144 18.518 27.643 1.00 35.64 129 ARG B C 1
ATOM 1426 O O . ARG B 1 57 ? 47.565 17.724 26.804 1.00 35.49 129 ARG B O 1
ATOM 1434 N N . LEU B 1 58 ? 46.975 19.811 27.385 1.00 35.32 130 LEU B N 1
ATOM 1435 C CA . LEU B 1 58 ? 47.405 20.431 26.121 1.00 36.48 130 LEU B CA 1
ATOM 1436 C C . LEU B 1 58 ? 48.948 20.366 25.939 1.00 38.05 130 LEU B C 1
ATOM 1437 O O . LEU B 1 58 ? 49.444 20.165 24.827 1.00 37.97 130 LEU B O 1
ATOM 1442 N N . GLU B 1 59 ? 49.675 20.515 27.042 1.00 39.51 131 GLU B N 1
ATOM 1443 C CA . GLU B 1 59 ? 51.133 20.515 27.029 1.00 41.80 131 GLU B CA 1
ATOM 1444 C C . GLU B 1 59 ? 51.688 19.121 26.735 1.00 43.26 131 GLU B C 1
ATOM 1445 O O . GLU B 1 59 ? 52.734 19.004 26.081 1.00 43.51 131 GLU B O 1
ATOM 1451 N N . ASN B 1 60 ? 50.977 18.087 27.211 1.00 44.48 132 ASN B N 1
ATOM 1452 C CA . ASN B 1 60 ? 51.400 16.676 27.118 1.00 45.59 132 ASN B CA 1
ATOM 1453 C C . ASN B 1 60 ? 50.736 15.872 25.994 1.00 45.68 132 ASN B C 1
ATOM 1454 O O . ASN B 1 60 ? 50.846 14.646 25.961 1.00 45.62 132 ASN B O 1
ATOM 1459 N N . ASN B 1 61 ? 50.056 16.576 25.087 1.00 46.15 133 ASN B N 1
ATOM 1460 C CA . ASN B 1 61 ? 49.270 15.979 24.006 1.00 46.53 133 ASN B CA 1
ATOM 1461 C C . ASN B 1 61 ? 48.378 14.821 24.478 1.00 45.87 133 ASN B C 1
ATOM 1462 O O . ASN B 1 61 ? 48.422 13.727 23.910 1.00 45.43 133 ASN B O 1
ATOM 1467 N N . TYR B 1 62 ? 47.582 15.072 25.523 1.00 44.82 134 TYR B N 1
ATOM 1468 C CA . TYR B 1 62 ? 46.653 14.074 26.079 1.00 43.31 134 TYR B CA 1
ATOM 1469 C C . TYR B 1 62 ? 45.390 13.963 25.221 1.00 42.18 134 TYR B C 1
ATOM 1470 O O . TYR B 1 62 ? 44.796 12.878 25.118 1.00 41.68 134 TYR B O 1
ATOM 1479 N N . TYR B 1 63 ? 45.006 15.072 24.583 1.00 39.96 135 TYR B N 1
ATOM 1480 C CA . TYR B 1 63 ? 43.780 15.150 23.802 1.00 38.84 135 TYR B CA 1
ATOM 1481 C C . TYR B 1 63 ? 43.899 14.579 22.369 1.00 39.61 135 TYR B C 1
ATOM 1482 O O . TYR B 1 63 ? 44.857 14.863 21.646 1.00 38.74 135 TYR B O 1
ATOM 1491 N N . TRP B 1 64 ? 42.895 13.814 21.950 1.00 40.38 136 TRP B N 1
ATOM 1492 C CA . TRP B 1 64 ? 42.852 13.276 20.585 1.00 41.12 136 TRP B CA 1
ATOM 1493 C C . TRP B 1 64 ? 42.170 14.212 19.572 1.00 40.64 136 TRP B C 1
ATOM 1494 O O . TRP B 1 64 ? 42.605 14.301 18.424 1.00 40.86 136 TRP B O 1
ATOM 1505 N N . ALA B 1 65 ? 41.103 14.890 20.000 1.00 39.27 137 ALA B N 1
ATOM 1506 C CA . ALA B 1 65 ? 40.443 15.898 19.175 1.00 38.34 137 ALA B CA 1
ATOM 1507 C C . ALA B 1 65 ? 40.234 17.204 19.941 1.00 37.07 137 ALA B C 1
ATOM 1508 O O . ALA B 1 65 ? 40.167 17.197 21.157 1.00 36.23 137 ALA B O 1
ATOM 1510 N N . ALA B 1 66 ? 40.124 18.313 19.213 1.00 36.60 138 ALA B N 1
ATOM 1511 C CA . ALA B 1 66 ? 39.724 19.616 19.786 1.00 36.01 138 ALA B CA 1
ATOM 1512 C C . ALA B 1 66 ? 38.482 19.559 20.674 1.00 35.58 138 ALA B C 1
ATOM 1513 O O . ALA B 1 66 ? 38.458 20.172 21.732 1.00 35.38 138 ALA B O 1
ATOM 1515 N N . SER B 1 67 ? 37.456 18.823 20.226 1.00 35.64 139 SER B N 1
ATOM 1516 C CA . SER B 1 67 ? 36.162 18.735 20.914 1.00 35.35 139 SER B CA 1
ATOM 1517 C C . SER B 1 67 ? 36.253 18.129 22.324 1.00 34.13 139 SER B C 1
ATOM 1518 O O . SER B 1 67 ? 35.404 18.367 23.185 1.00 34.15 139 SER B O 1
ATOM 1521 N N . GLU B 1 68 ? 37.299 17.359 22.551 1.00 32.23 140 GLU B N 1
ATOM 1522 C CA . GLU B 1 68 ? 37.549 16.775 23.840 1.00 31.22 140 GLU B CA 1
ATOM 1523 C C . GLU B 1 68 ? 38.088 17.817 24.849 1.00 29.71 140 GLU B C 1
ATOM 1524 O O . GLU B 1 68 ? 37.740 17.816 26.037 1.00 28.71 140 GLU B O 1
ATOM 1530 N N . CYS B 1 69 ? 38.946 18.694 24.355 1.00 28.08 141 CYS B N 1
ATOM 1531 C CA . CYS B 1 69 ? 39.476 19.798 25.139 1.00 25.72 141 CYS B CA 1
ATOM 1532 C C . CYS B 1 69 ? 38.356 20.765 25.418 1.00 23.38 141 CYS B C 1
ATOM 1533 O O . CYS B 1 69 ? 38.211 21.258 26.514 1.00 22.26 141 CYS B O 1
ATOM 1544 N N . GLN B 1 71 ? 35.205 20.223 25.590 1.00 22.24 143 GLN B N 1
ATOM 1545 C CA . GLN B 1 71 ? 34.373 19.630 26.594 1.00 23.32 143 GLN B CA 1
ATOM 1546 C C . GLN B 1 71 ? 34.864 19.880 28.011 1.00 22.11 143 GLN B C 1
ATOM 1547 O O . GLN B 1 71 ? 34.054 20.153 28.893 1.00 21.28 143 GLN B O 1
ATOM 1553 N N . ASP B 1 72 ? 36.181 19.739 28.230 1.00 20.80 144 ASP B N 1
ATOM 1554 C CA . ASP B 1 72 ? 36.768 20.000 29.543 1.00 19.09 144 ASP B CA 1
ATOM 1555 C C . ASP B 1 72 ? 36.561 21.447 29.955 1.00 19.01 144 ASP B C 1
ATOM 1556 O O . ASP B 1 72 ? 36.118 21.690 31.077 1.00 18.94 144 ASP B O 1
ATOM 1561 N N . PHE B 1 73 ? 36.871 22.404 29.073 1.00 17.19 145 PHE B N 1
ATOM 1562 C CA . PHE B 1 73 ? 36.514 23.805 29.346 1.00 18.47 145 PHE B CA 1
ATOM 1563 C C . PHE B 1 73 ? 35.029 23.940 29.736 1.00 18.41 145 PHE B C 1
ATOM 1564 O O . PHE B 1 73 ? 34.701 24.557 30.732 1.00 17.88 145 PHE B O 1
ATOM 1572 N N . ASN B 1 74 ? 34.129 23.352 28.941 1.00 18.39 146 ASN B N 1
ATOM 1573 C CA . ASN B 1 74 ? 32.707 23.411 29.244 1.00 19.70 146 ASN B CA 1
ATOM 1574 C C . ASN B 1 74 ? 32.319 22.796 30.597 1.00 18.99 146 ASN B C 1
ATOM 1575 O O . ASN B 1 74 ? 31.540 23.351 31.340 1.00 18.88 146 ASN B O 1
ATOM 1580 N N . THR B 1 75 ? 32.909 21.678 30.946 1.00 17.91 147 THR B N 1
ATOM 1581 C CA . THR B 1 75 ? 32.613 21.068 32.230 1.00 16.97 147 THR B CA 1
ATOM 1582 C C . THR B 1 75 ? 33.046 22.000 33.390 1.00 16.59 147 THR B C 1
ATOM 1583 O O . THR B 1 75 ? 32.336 22.139 34.384 1.00 14.39 147 THR B O 1
ATOM 1595 N N . PHE B 1 77 ? 33.308 25.332 33.422 1.00 15.54 149 PHE B N 1
ATOM 1596 C CA . PHE B 1 77 ? 32.349 26.435 33.551 1.00 16.96 149 PHE B CA 1
ATOM 1597 C C . PHE B 1 77 ? 30.996 25.967 34.138 1.00 16.94 149 PHE B C 1
ATOM 1598 O O . PHE B 1 77 ? 30.447 26.578 35.055 1.00 16.87 149 PHE B O 1
ATOM 1606 N N . THR B 1 78 ? 30.492 24.862 33.604 1.00 16.52 150 THR B N 1
ATOM 1607 C CA . THR B 1 78 ? 29.242 24.304 34.026 1.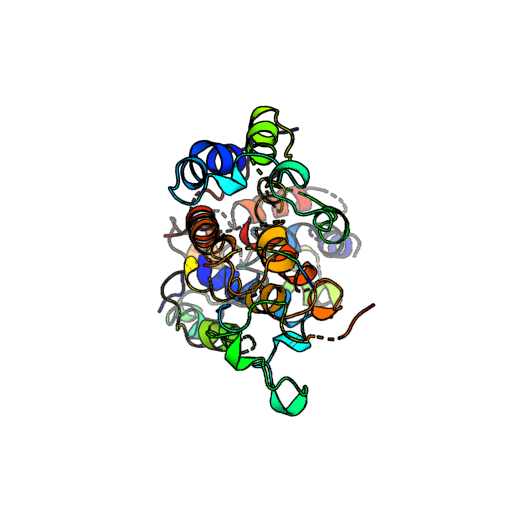00 17.95 150 THR B CA 1
ATOM 1608 C C . THR B 1 78 ? 29.173 23.859 35.484 1.00 17.13 150 THR B C 1
ATOM 1609 O O . THR B 1 78 ? 28.175 24.149 36.117 1.00 16.87 150 THR B O 1
ATOM 1613 N N . ASN B 1 79 ? 30.195 23.138 35.984 1.00 15.94 151 ASN B N 1
ATOM 1614 C CA . ASN B 1 79 ? 30.341 22.839 37.420 1.00 16.05 151 ASN B CA 1
ATOM 1615 C C . ASN B 1 79 ? 30.088 24.090 38.234 1.00 16.52 151 ASN B C 1
ATOM 1616 O O . ASN B 1 79 ? 29.363 24.072 39.225 1.00 16.58 151 ASN B O 1
ATOM 1621 N N . CYS B 1 80 ? 30.732 25.172 37.796 1.00 16.45 152 CYS B N 1
ATOM 1622 C CA . CYS B 1 80 ? 30.644 26.437 38.492 1.00 17.55 152 CYS B CA 1
ATOM 1623 C C . CYS B 1 80 ? 29.192 26.942 38.579 1.00 17.46 152 CYS B C 1
ATOM 1624 O O . CYS B 1 80 ? 28.699 27.265 39.667 1.00 18.64 152 CYS B O 1
ATOM 1627 N N . TYR B 1 81 ? 28.473 26.927 37.464 1.00 17.03 153 TYR B N 1
ATOM 1628 C CA . TYR B 1 81 ? 27.087 27.401 37.460 1.00 16.53 153 TYR B CA 1
ATOM 1629 C C . TYR B 1 81 ? 26.160 26.527 38.258 1.00 16.85 153 TYR B C 1
ATOM 1630 O O . TYR B 1 81 ? 25.160 26.989 38.831 1.00 16.66 153 TYR B O 1
ATOM 1639 N N . ILE B 1 82 ? 26.457 25.234 38.253 1.00 16.92 154 ILE B N 1
ATOM 1640 C CA . ILE B 1 82 ? 25.600 24.250 38.899 1.00 17.56 154 ILE B CA 1
ATOM 1641 C C . ILE B 1 82 ? 25.767 24.285 40.427 1.00 17.64 154 ILE B C 1
ATOM 1642 O O . ILE B 1 82 ? 24.795 24.254 41.150 1.00 16.84 154 ILE B O 1
ATOM 1647 N N . TYR B 1 83 ? 27.007 24.351 40.886 1.00 18.05 155 TYR B N 1
ATOM 1648 C CA . TYR B 1 83 ? 27.307 24.330 42.304 1.00 17.61 155 TYR B CA 1
ATOM 1649 C C . TYR B 1 83 ? 26.996 25.667 43.019 1.00 18.64 155 TYR B C 1
ATOM 1650 O O . TYR B 1 83 ? 26.335 25.674 44.058 1.00 17.73 155 TYR B O 1
ATOM 1659 N N . ASN B 1 84 ? 27.480 26.787 42.470 1.00 18.20 156 ASN B N 1
ATOM 1660 C CA . ASN B 1 84 ? 27.386 28.078 43.168 1.00 19.14 156 ASN B CA 1
ATOM 1661 C C . ASN B 1 84 ? 25.986 28.702 43.132 1.00 19.88 156 ASN B C 1
ATOM 1662 O O . ASN B 1 84 ? 25.199 28.413 42.230 1.00 20.64 156 ASN B O 1
ATOM 1667 N N . LYS B 1 85 ? 25.668 29.542 44.111 1.00 21.27 157 LYS B N 1
ATOM 1668 C CA . LYS B 1 85 ? 24.456 30.404 44.053 1.00 21.72 157 LYS B CA 1
ATOM 1669 C C . LYS B 1 85 ? 24.471 31.306 42.833 1.00 21.02 157 LYS B C 1
ATOM 1670 O O . LYS B 1 85 ? 25.534 31.797 42.483 1.00 22.16 157 LYS B O 1
ATOM 1676 N N . PRO B 1 86 ? 23.322 31.541 42.196 1.00 19.79 158 PRO B N 1
ATOM 1677 C CA . PRO B 1 86 ? 23.254 32.445 41.059 1.00 20.62 158 PRO B CA 1
ATOM 1678 C C . PRO B 1 86 ? 23.933 33.798 41.353 1.00 21.82 158 PRO B C 1
ATOM 1679 O O . PRO B 1 86 ? 24.521 34.344 40.420 1.00 20.95 158 PRO B O 1
ATOM 1683 N N . THR B 1 87 ? 23.874 34.279 42.605 1.00 22.15 159 THR B N 1
ATOM 1684 C CA . THR B 1 87 ? 24.349 35.639 42.966 1.00 24.49 159 THR B CA 1
ATOM 1685 C C . THR B 1 87 ? 25.860 35.707 43.338 1.00 23.92 159 THR B C 1
ATOM 1686 O O . THR B 1 87 ? 26.378 36.789 43.588 1.00 24.54 159 THR B O 1
ATOM 1690 N N . ASP B 1 88 ? 26.557 34.570 43.380 1.00 22.18 160 ASP B N 1
ATOM 1691 C CA . ASP B 1 88 ? 28.003 34.546 43.706 1.00 21.84 160 ASP B CA 1
ATOM 1692 C C . ASP B 1 88 ? 28.850 35.172 42.606 1.00 21.26 160 ASP B C 1
ATOM 1693 O O . ASP B 1 88 ? 28.551 34.925 41.423 1.00 17.97 160 ASP B O 1
ATOM 1698 N N . ASP B 1 89 ? 29.884 35.971 42.990 1.00 19.03 161 ASP B N 1
ATOM 1699 C CA . ASP B 1 89 ? 30.826 36.565 42.024 1.00 20.60 161 ASP B CA 1
ATOM 1700 C C . ASP B 1 89 ? 31.468 35.525 41.105 1.00 18.19 161 ASP B C 1
ATOM 1701 O O . ASP B 1 89 ? 31.649 35.763 39.942 1.00 18.98 161 ASP B O 1
ATOM 1706 N N . ILE B 1 90 ? 31.807 34.366 41.643 1.00 17.33 162 ILE B N 1
ATOM 1707 C CA . ILE B 1 90 ? 32.408 33.322 40.813 1.00 16.51 162 ILE B CA 1
ATOM 1708 C C . ILE B 1 90 ? 31.594 33.030 39.533 1.00 16.02 162 ILE B C 1
ATOM 1709 O O . ILE B 1 90 ? 32.167 32.711 38.486 1.00 15.00 162 ILE B O 1
ATOM 1714 N N . VAL B 1 91 ? 30.267 33.125 39.623 1.00 15.48 163 VAL B N 1
ATOM 1715 C CA . VAL B 1 91 ? 29.406 32.840 38.446 1.00 16.73 163 VAL B CA 1
ATOM 1716 C C . VAL B 1 91 ? 29.697 33.877 37.343 1.00 16.82 163 VAL B C 1
ATOM 1717 O O . VAL B 1 91 ? 29.815 33.581 36.138 1.00 17.15 163 VAL B O 1
ATOM 1721 N N . LEU B 1 92 ? 29.790 35.122 37.755 1.00 17.35 164 LEU B N 1
ATOM 1722 C CA . LEU B 1 92 ? 30.061 36.197 36.816 1.00 20.01 164 LEU B CA 1
ATOM 1723 C C . LEU B 1 92 ? 31.444 36.033 36.194 1.00 18.16 164 LEU B C 1
ATOM 1724 O O . LEU B 1 92 ? 31.610 36.247 35.033 1.00 17.89 164 LEU B O 1
ATOM 1737 N N . ALA B 1 94 ? 33.046 33.245 35.801 1.00 17.31 166 ALA B N 1
ATOM 1738 C CA . ALA B 1 94 ? 32.933 32.100 34.887 1.00 17.44 166 ALA B CA 1
ATOM 1739 C C . ALA B 1 94 ? 32.260 32.495 33.577 1.00 17.17 166 ALA B C 1
ATOM 1740 O O . ALA B 1 94 ? 32.713 32.090 32.515 1.00 17.20 166 ALA B O 1
ATOM 1742 N N . GLN B 1 95 ? 31.175 33.264 33.670 1.00 18.30 167 GLN B N 1
ATOM 1743 C CA . GLN B 1 95 ? 30.458 33.739 32.489 1.00 19.47 167 GLN B CA 1
ATOM 1744 C C . GLN B 1 95 ? 31.369 34.575 31.581 1.00 19.20 167 GLN B C 1
ATOM 1745 O O . GLN B 1 95 ? 31.273 34.470 30.363 1.00 18.20 167 GLN B O 1
ATOM 1751 N N . THR B 1 96 ? 32.201 35.431 32.186 1.00 18.32 168 THR B N 1
ATOM 1752 C CA . THR B 1 96 ? 33.144 36.296 31.433 1.00 18.25 168 THR B CA 1
ATOM 1753 C C . THR B 1 96 ? 34.219 35.447 30.735 1.00 17.42 168 THR B C 1
ATOM 1754 O O . THR B 1 96 ? 34.517 35.648 29.597 1.00 15.67 168 THR B O 1
ATOM 1758 N N . LEU B 1 97 ? 34.857 34.551 31.469 1.00 17.20 169 LEU B N 1
ATOM 1759 C CA . LEU B 1 97 ? 35.829 33.666 30.855 1.00 17.70 169 LEU B CA 1
ATOM 1760 C C . LEU B 1 97 ? 35.222 32.848 29.736 1.00 18.19 169 LEU B C 1
ATOM 1761 O O . LEU B 1 97 ? 35.864 32.633 28.698 1.00 18.20 169 LEU B O 1
ATOM 1766 N N . GLU B 1 98 ? 33.998 32.354 29.954 1.00 18.77 170 GLU B N 1
ATOM 1767 C CA . GLU B 1 98 ? 33.372 31.455 28.964 1.00 19.75 170 GLU B CA 1
ATOM 1768 C C . GLU B 1 98 ? 33.006 32.190 27.727 1.00 19.20 170 GLU B C 1
ATOM 1769 O O . GLU B 1 98 ? 33.073 31.643 26.652 1.00 18.17 170 GLU B O 1
ATOM 1775 N N . LYS B 1 99 ? 32.565 33.436 27.872 1.00 20.52 171 LYS B N 1
ATOM 1776 C CA . LYS B 1 99 ? 32.341 34.277 26.683 1.00 20.82 171 LYS B CA 1
ATOM 1777 C C . LYS B 1 99 ? 33.612 34.394 25.843 1.00 20.12 171 LYS B C 1
ATOM 1778 O O . LYS B 1 99 ? 33.564 34.272 24.616 1.00 20.90 171 LYS B O 1
ATOM 1784 N N . ILE B 1 100 ? 34.751 34.578 26.490 1.00 19.48 172 ILE B N 1
ATOM 1785 C CA . ILE B 1 100 ? 36.015 34.648 25.731 1.00 20.88 172 ILE B CA 1
ATOM 1786 C C . ILE B 1 100 ? 36.283 33.316 25.021 1.00 20.57 172 ILE B C 1
ATOM 1787 O O . ILE B 1 100 ? 36.621 33.275 23.814 1.00 20.01 172 ILE B O 1
ATOM 1792 N N . PHE B 1 101 ? 36.141 32.227 25.781 1.00 20.37 173 PHE B N 1
ATOM 1793 C CA . PHE B 1 101 ? 36.255 30.856 25.235 1.00 20.64 173 PHE B CA 1
ATOM 1794 C C . PHE B 1 101 ? 35.462 30.703 23.924 1.00 20.61 173 PHE B C 1
ATOM 1795 O O . PHE B 1 101 ? 36.008 30.305 22.873 1.00 21.25 173 PHE B O 1
ATOM 1803 N N . LEU B 1 102 ? 34.196 31.074 23.973 1.00 21.12 174 LEU B N 1
ATOM 1804 C CA . LEU B 1 102 ? 33.321 30.941 22.791 1.00 23.07 174 LEU B CA 1
ATOM 1805 C C . LEU B 1 102 ? 33.725 31.870 21.645 1.00 22.61 174 LEU B C 1
ATOM 1806 O O . LEU B 1 102 ? 33.705 31.471 20.498 1.00 22.73 174 LEU B O 1
ATOM 1811 N N . GLN B 1 103 ? 34.078 33.110 21.973 1.00 24.16 175 GLN B N 1
ATOM 1812 C CA . GLN B 1 103 ? 34.554 34.082 20.985 1.00 25.85 175 GLN B CA 1
ATOM 1813 C C . GLN B 1 103 ? 35.732 33.519 20.231 1.00 25.46 175 GLN B C 1
ATOM 1814 O O . GLN B 1 103 ? 35.762 33.578 18.999 1.00 25.33 175 GLN B O 1
ATOM 1820 N N . LYS B 1 104 ? 36.695 32.963 20.966 1.00 24.22 176 LYS B N 1
ATOM 1821 C CA . LYS B 1 104 ? 37.878 32.404 20.341 1.00 24.68 176 LYS B CA 1
ATOM 1822 C C . LYS B 1 104 ? 37.568 31.140 19.562 1.00 25.50 176 LYS B C 1
ATOM 1823 O O . LYS B 1 104 ? 38.132 30.900 18.493 1.00 25.60 176 LYS B O 1
ATOM 1829 N N . VAL B 1 105 ? 36.687 30.308 20.107 1.00 25.08 177 VAL B N 1
ATOM 1830 C CA . VAL B 1 105 ? 36.412 29.064 19.455 1.00 24.86 177 VAL B CA 1
ATOM 1831 C C . VAL B 1 105 ? 35.680 29.326 18.114 1.00 25.44 177 VAL B C 1
ATOM 1832 O O . VAL B 1 105 ? 35.782 28.547 17.205 1.00 24.79 177 VAL B O 1
ATOM 1836 N N . ALA B 1 106 ? 34.969 30.434 18.010 1.00 26.47 178 ALA B N 1
ATOM 1837 C CA . ALA B 1 106 ? 34.355 30.873 16.747 1.00 28.78 178 ALA B CA 1
ATOM 1838 C C . ALA B 1 106 ? 35.370 31.005 15.580 1.00 30.34 178 ALA B C 1
ATOM 1839 O O . ALA B 1 106 ? 35.018 30.846 14.418 1.00 29.36 178 ALA B O 1
ATOM 1841 N N . SER B 1 107 ? 36.631 31.267 15.917 1.00 32.88 179 SER B N 1
ATOM 1842 C CA . SER B 1 107 ? 37.678 31.507 14.922 1.00 35.13 179 SER B CA 1
ATOM 1843 C C . SER B 1 107 ? 38.690 30.384 14.843 1.00 35.84 179 SER B C 1
ATOM 1844 O O . SER B 1 107 ? 39.754 30.562 14.277 1.00 36.20 179 SER B O 1
ATOM 1855 N N . PRO B 1 109 ? 40.505 27.083 13.608 1.00 41.28 181 PRO B N 1
ATOM 1856 C CA . PRO B 1 109 ? 40.629 26.571 12.234 1.00 43.53 181 PRO B CA 1
ATOM 1857 C C . PRO B 1 109 ? 39.826 25.288 12.044 1.00 45.88 181 PRO B C 1
ATOM 1858 O O . PRO B 1 109 ? 39.397 24.677 13.026 1.00 45.49 181 PRO B O 1
ATOM 1862 N N . GLN B 1 110 ? 39.598 24.905 10.793 1.00 49.08 182 GLN B N 1
ATOM 1863 C CA . GLN B 1 110 ? 38.919 23.651 10.496 1.00 52.19 182 GLN B CA 1
ATOM 1864 C C . GLN B 1 110 ? 39.746 22.462 10.951 1.00 53.87 182 GLN B C 1
ATOM 1865 O O . GLN B 1 110 ? 40.978 22.561 11.057 1.00 53.85 182 GLN B O 1
ATOM 1871 N N . GLU B 1 111 ? 39.070 21.349 11.222 1.00 56.03 183 GLU B N 1
ATOM 1872 C CA . GLU B 1 111 ? 39.744 20.082 11.484 1.00 59.17 183 GLU B CA 1
ATOM 1873 C C . GLU B 1 111 ? 40.339 19.511 10.200 1.00 60.79 183 GLU B C 1
ATOM 1874 O O . GLU B 1 111 ? 39.974 19.931 9.092 1.00 60.94 183 GLU B O 1
ATOM 1880 N N . GLU B 1 112 ? 41.270 18.569 10.363 1.00 63.17 184 GLU B N 1
ATOM 1881 C CA . GLU B 1 112 ? 41.872 17.818 9.249 1.00 65.12 184 GLU B CA 1
ATOM 1882 C C . GLU B 1 112 ? 42.461 18.753 8.167 1.00 65.57 184 GLU B C 1
ATOM 1883 O O . GLU B 1 112 ? 42.023 18.828 7.007 1.00 66.26 184 GLU B O 1
ATOM 1889 N N . THR C 1 4 ? 62.193 57.970 11.194 1.00 59.99 76 THR C N 1
ATOM 1890 C CA . THR C 1 4 ? 61.568 56.616 11.331 1.00 59.53 76 THR C CA 1
ATOM 1891 C C . THR C 1 4 ? 60.059 56.682 11.202 1.00 57.96 76 THR C C 1
ATOM 1892 O O . THR C 1 4 ? 59.346 55.915 11.843 1.00 58.27 76 THR C O 1
ATOM 1896 N N . ASN C 1 5 ? 59.576 57.588 10.359 1.00 55.73 77 ASN C N 1
ATOM 1897 C CA . ASN C 1 5 ? 58.167 57.577 10.014 1.00 53.78 77 ASN C CA 1
ATOM 1898 C C . ASN C 1 5 ? 57.758 56.220 9.409 1.00 51.28 77 ASN C C 1
ATOM 1899 O O . ASN C 1 5 ? 56.692 55.702 9.733 1.00 50.57 77 ASN C O 1
ATOM 1904 N N . GLN C 1 6 ? 58.624 55.645 8.572 1.00 48.12 78 GLN C N 1
ATOM 1905 C CA . GLN C 1 6 ? 58.387 54.328 7.983 1.00 45.92 78 GLN C CA 1
ATOM 1906 C C . GLN C 1 6 ? 58.311 53.235 9.057 1.00 44.40 78 GLN C C 1
ATOM 1907 O O . GLN C 1 6 ? 57.368 52.441 9.076 1.00 44.19 78 GLN C O 1
ATOM 1913 N N . LEU C 1 7 ? 59.314 53.191 9.936 1.00 42.18 79 LEU C N 1
ATOM 1914 C CA . LEU C 1 7 ? 59.358 52.195 11.005 1.00 40.38 79 LEU C CA 1
ATOM 1915 C C . LEU C 1 7 ? 58.174 52.369 11.935 1.00 39.29 79 LEU C C 1
ATOM 1916 O O . LEU C 1 7 ? 57.617 51.384 12.419 1.00 37.93 79 LEU C O 1
ATOM 1921 N N . GLN C 1 8 ? 57.751 53.618 12.130 1.00 37.93 80 GLN C N 1
ATOM 1922 C CA . GLN C 1 8 ? 56.618 53.893 13.009 1.00 37.65 80 GLN C CA 1
ATOM 1923 C C . GLN C 1 8 ? 55.299 53.450 12.394 1.00 35.92 80 GLN C C 1
ATOM 1924 O O . GLN C 1 8 ? 54.408 52.974 13.088 1.00 35.85 80 GLN C O 1
ATOM 1930 N N . TYR C 1 9 ? 55.194 53.588 11.082 1.00 34.69 81 TYR C N 1
ATOM 1931 C CA . TYR C 1 9 ? 54.048 53.113 10.335 1.00 33.36 81 TYR C CA 1
ATOM 1932 C C . TYR C 1 9 ? 54.022 51.573 10.348 1.00 32.41 81 TYR C C 1
ATOM 1933 O O . TYR C 1 9 ? 52.975 50.986 10.595 1.00 32.45 81 TYR C O 1
ATOM 1942 N N . LEU C 1 10 ? 55.157 50.926 10.114 1.00 30.95 82 LEU C N 1
ATOM 1943 C CA . LEU C 1 10 ? 55.263 49.451 10.233 1.00 30.74 82 LEU C CA 1
ATOM 1944 C C . LEU C 1 10 ? 54.754 48.933 11.587 1.00 30.98 82 LEU C C 1
ATOM 1945 O O . LEU C 1 10 ? 53.993 47.962 11.647 1.00 30.08 82 LEU C O 1
ATOM 1950 N N . HIS C 1 11 ? 55.146 49.630 12.655 1.00 31.26 83 HIS C N 1
ATOM 1951 C CA . HIS C 1 11 ? 54.744 49.300 14.039 1.00 32.84 83 HIS C CA 1
ATOM 1952 C C . HIS C 1 11 ? 53.279 49.648 14.282 1.00 33.13 83 HIS C C 1
ATOM 1953 O O . HIS C 1 11 ? 52.473 48.780 14.612 1.00 33.66 83 HIS C O 1
ATOM 1960 N N . LYS C 1 12 ? 52.939 50.920 14.090 1.00 33.95 84 LYS C N 1
ATOM 1961 C CA . LYS C 1 12 ? 51.634 51.465 14.441 1.00 34.45 84 LYS C CA 1
ATOM 1962 C C . LYS C 1 12 ? 50.518 51.089 13.491 1.00 34.17 84 LYS C C 1
ATOM 1963 O O . LYS C 1 12 ? 49.358 51.056 13.885 1.00 33.86 84 LYS C O 1
ATOM 1969 N N . VAL C 1 13 ? 50.836 50.773 12.244 1.00 33.09 85 VAL C N 1
ATOM 1970 C CA . VAL C 1 13 ? 49.744 50.446 11.333 1.00 33.24 85 VAL C CA 1
ATOM 1971 C C . VAL C 1 13 ? 49.784 48.996 10.826 1.00 32.07 85 VAL C C 1
ATOM 1972 O O . VAL C 1 13 ? 48.790 48.253 10.945 1.00 31.48 85 VAL C O 1
ATOM 1976 N N . VAL C 1 14 ? 50.917 48.608 10.257 1.00 30.00 86 VAL C N 1
ATOM 1977 C CA . VAL C 1 14 ? 51.065 47.269 9.696 1.00 30.14 86 VAL C CA 1
ATOM 1978 C C . VAL C 1 14 ? 50.975 46.199 10.781 1.00 29.13 86 VAL C C 1
ATOM 1979 O O . VAL C 1 14 ? 50.105 45.339 10.716 1.00 28.08 86 VAL C O 1
ATOM 1991 N N . LYS C 1 16 ? 50.078 46.443 13.980 1.00 30.67 88 LYS C N 1
ATOM 1992 C CA . LYS C 1 16 ? 48.783 46.565 14.685 1.00 32.49 88 LYS C CA 1
ATOM 1993 C C . LYS C 1 16 ? 47.676 45.722 14.038 1.00 31.68 88 LYS C C 1
ATOM 1994 O O . LYS C 1 16 ? 47.011 44.941 14.705 1.00 31.64 88 LYS C O 1
ATOM 2000 N N . ALA C 1 17 ? 47.524 45.859 12.726 1.00 31.81 89 ALA C N 1
ATOM 2001 C CA . ALA C 1 17 ? 46.556 45.090 11.958 1.00 31.55 89 ALA C CA 1
ATOM 2002 C C . ALA C 1 17 ? 46.902 43.591 11.834 1.00 31.38 89 ALA C C 1
ATOM 2003 O O . ALA C 1 17 ? 46.027 42.737 11.994 1.00 31.09 89 ALA C O 1
ATOM 2005 N N . LEU C 1 18 ? 48.170 43.271 11.590 1.00 30.18 90 LEU C N 1
ATOM 2006 C CA . LEU C 1 18 ? 48.550 41.865 11.436 1.00 29.41 90 LEU C CA 1
ATOM 2007 C C . LEU C 1 18 ? 48.524 41.083 12.747 1.00 28.86 90 LEU C C 1
ATOM 2008 O O . LEU C 1 18 ? 48.139 39.933 12.755 1.00 28.15 90 LEU C O 1
ATOM 2013 N N . TRP C 1 19 ? 48.951 41.708 13.835 1.00 29.00 91 TRP C N 1
ATOM 2014 C CA . TRP C 1 19 ? 48.963 41.062 15.156 1.00 29.71 91 TRP C CA 1
ATOM 2015 C C . TRP C 1 19 ? 47.580 40.568 15.625 1.00 29.98 91 TRP C C 1
ATOM 2016 O O . TRP C 1 19 ? 47.466 39.475 16.181 1.00 29.57 91 TRP C O 1
ATOM 2027 N N . LYS C 1 20 ? 46.542 41.361 15.377 1.00 30.77 92 LYS C N 1
ATOM 2028 C CA . LYS C 1 20 ? 45.182 41.009 15.813 1.00 32.74 92 LYS C CA 1
ATOM 2029 C C . LYS C 1 20 ? 44.343 40.173 14.837 1.00 33.20 92 LYS C C 1
ATOM 2030 O O . LYS C 1 20 ? 43.296 39.646 15.215 1.00 32.58 92 LYS C O 1
ATOM 2036 N N . HIS C 1 21 ? 44.821 40.016 13.604 1.00 33.18 93 HIS C N 1
ATOM 2037 C CA . HIS C 1 21 ? 44.105 39.224 12.618 1.00 33.07 93 HIS C CA 1
ATOM 2038 C C . HIS C 1 21 ? 43.963 37.762 13.111 1.00 33.26 93 HIS C C 1
ATOM 2039 O O . HIS C 1 21 ? 44.900 37.230 13.706 1.00 32.15 93 HIS C O 1
ATOM 2046 N N . GLN C 1 22 ? 42.808 37.129 12.858 1.00 33.02 94 GLN C N 1
ATOM 2047 C CA . GLN C 1 22 ? 42.520 35.753 13.310 1.00 34.00 94 GLN C CA 1
ATOM 2048 C C . GLN C 1 22 ? 43.496 34.709 12.753 1.00 33.56 94 GLN C C 1
ATOM 2049 O O . GLN C 1 22 ? 43.652 33.640 13.331 1.00 33.23 94 GLN C O 1
ATOM 2055 N N . PHE C 1 23 ? 44.149 35.048 11.638 1.00 33.05 95 PHE C N 1
ATOM 2056 C CA . PHE C 1 23 ? 45.112 34.171 10.966 1.00 32.60 95 PHE C CA 1
ATOM 2057 C C . PHE C 1 23 ? 46.526 34.300 11.510 1.00 30.90 95 PHE C C 1
ATOM 2058 O O . PHE C 1 23 ? 47.391 33.552 11.120 1.00 31.07 95 PHE C O 1
ATOM 2066 N N . ALA C 1 24 ? 46.755 35.249 12.397 1.00 29.78 96 ALA C N 1
ATOM 2067 C CA . ALA C 1 24 ? 48.090 35.479 12.945 1.00 29.68 96 ALA C CA 1
ATOM 2068 C C . ALA C 1 24 ? 48.567 34.441 13.943 1.00 29.06 96 ALA C C 1
ATOM 2069 O O . ALA C 1 24 ? 49.750 34.362 14.231 1.00 30.12 96 ALA C O 1
ATOM 2071 N N . TRP C 1 25 ? 47.659 33.651 14.494 1.00 28.11 97 TRP C N 1
ATOM 2072 C CA . TRP C 1 25 ? 48.001 32.792 15.641 1.00 26.45 97 TRP C CA 1
ATOM 2073 C C . TRP C 1 25 ? 49.203 31.820 15.468 1.00 26.07 97 TRP C C 1
ATOM 2074 O O . TRP C 1 25 ? 50.009 31.689 16.387 1.00 25.06 97 TRP C O 1
ATOM 2085 N N . PRO C 1 26 ? 49.365 31.191 14.301 1.00 25.26 98 PRO C N 1
ATOM 2086 C CA . PRO C 1 26 ? 50.506 30.293 14.091 1.00 25.13 98 PRO C CA 1
ATOM 2087 C C . PRO C 1 26 ? 51.824 31.093 14.041 1.00 25.24 98 PRO C C 1
ATOM 2088 O O . PRO C 1 26 ? 52.876 30.474 14.162 1.00 23.02 98 PRO C O 1
ATOM 2092 N N . PHE C 1 27 ? 51.732 32.430 13.961 1.00 23.99 99 PHE C N 1
ATOM 2093 C CA . PHE C 1 27 ? 52.901 33.290 13.734 1.00 24.94 99 PHE C CA 1
ATOM 2094 C C . PHE C 1 27 ? 53.306 34.190 14.898 1.00 24.92 99 PHE C C 1
ATOM 2095 O O . PHE C 1 27 ? 54.351 34.812 14.828 1.00 25.49 99 PHE C O 1
ATOM 2103 N N . ARG C 1 28 ? 52.502 34.231 15.955 1.00 26.26 100 ARG C N 1
ATOM 2104 C CA . ARG C 1 28 ? 52.735 35.160 17.067 1.00 27.59 100 ARG C CA 1
ATOM 2105 C C . ARG C 1 28 ? 53.926 34.806 17.948 1.00 28.01 100 ARG C C 1
ATOM 2106 O O . ARG C 1 28 ? 54.388 35.617 18.732 1.00 28.25 100 ARG C O 1
ATOM 2114 N N . GLN C 1 29 ? 54.398 33.582 17.835 1.00 28.69 101 GLN C N 1
ATOM 2115 C CA . GLN C 1 29 ? 55.491 33.103 18.662 1.00 30.41 101 GLN C CA 1
ATOM 2116 C C . GLN C 1 29 ? 56.361 32.179 17.794 1.00 30.13 101 GLN C C 1
ATOM 2117 O O . GLN C 1 29 ? 55.877 31.677 16.769 1.00 29.10 101 GLN C O 1
ATOM 2123 N N . PRO C 1 30 ? 57.623 31.971 18.195 1.00 30.43 102 PRO C N 1
ATOM 2124 C CA . PRO C 1 30 ? 58.533 31.090 17.461 1.00 30.20 102 PRO C CA 1
ATOM 2125 C C . PRO C 1 30 ? 57.974 29.672 17.282 1.00 31.35 102 PRO C C 1
ATOM 2126 O O . PRO C 1 30 ? 57.306 29.160 18.186 1.00 30.60 102 PRO C O 1
ATOM 2130 N N . VAL C 1 31 ? 58.241 29.059 16.125 1.00 31.57 103 VAL C N 1
ATOM 2131 C CA . VAL C 1 31 ? 57.949 27.646 15.921 1.00 32.36 103 VAL C CA 1
ATOM 2132 C C . VAL C 1 31 ? 58.710 26.828 16.994 1.00 33.67 103 VAL C C 1
ATOM 2133 O O . VAL C 1 31 ? 59.933 26.926 17.122 1.00 33.23 103 VAL C O 1
ATOM 2137 N N . ASP C 1 32 ? 57.972 26.078 17.803 1.00 35.04 104 ASP C N 1
ATOM 2138 C CA . ASP C 1 32 ? 58.604 25.179 18.756 1.00 36.73 104 ASP C CA 1
ATOM 2139 C C . ASP C 1 32 ? 58.574 23.787 18.132 1.00 37.01 104 ASP C C 1
ATOM 2140 O O . ASP C 1 32 ? 57.554 23.087 18.199 1.00 36.65 104 ASP 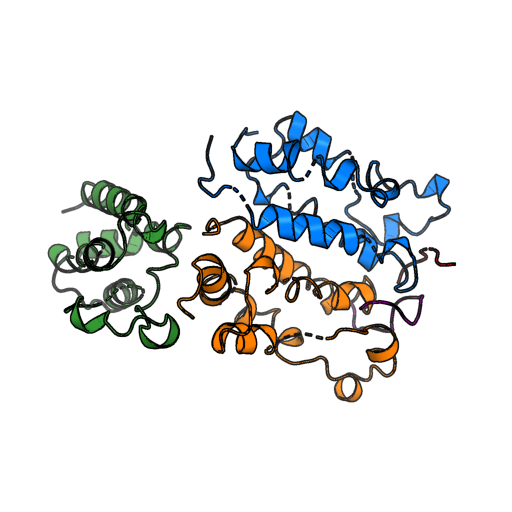C O 1
ATOM 2145 N N . ALA C 1 33 ? 59.693 23.394 17.523 1.00 37.30 105 ALA C N 1
ATOM 2146 C CA . ALA C 1 33 ? 59.736 22.150 16.746 1.00 38.90 105 ALA C CA 1
ATOM 2147 C C . ALA C 1 33 ? 59.653 20.885 17.637 1.00 40.01 105 ALA C C 1
ATOM 2148 O O . ALA C 1 33 ? 59.226 19.814 17.184 1.00 39.47 105 ALA C O 1
ATOM 2150 N N . VAL C 1 34 ? 60.056 21.025 18.897 1.00 41.11 106 VAL C N 1
ATOM 2151 C CA . VAL C 1 34 ? 59.923 19.936 19.857 1.00 42.82 106 VAL C CA 1
ATOM 2152 C C . VAL C 1 34 ? 58.441 19.747 20.227 1.00 43.60 106 VAL C C 1
ATOM 2153 O O . VAL C 1 34 ? 57.901 18.670 20.027 1.00 44.06 106 VAL C O 1
ATOM 2157 N N . LYS C 1 35 ? 57.781 20.800 20.709 1.00 44.71 107 LYS C N 1
ATOM 2158 C CA . LYS C 1 35 ? 56.371 20.715 21.124 1.00 46.38 107 LYS C CA 1
ATOM 2159 C C . LYS C 1 35 ? 55.453 20.348 19.962 1.00 46.31 107 LYS C C 1
ATOM 2160 O O . LYS C 1 35 ? 54.559 19.511 20.107 1.00 46.41 107 LYS C O 1
ATOM 2166 N N . LEU C 1 36 ? 55.708 20.961 18.809 1.00 46.57 108 LEU C N 1
ATOM 2167 C CA . LEU C 1 36 ? 54.900 20.764 17.608 1.00 46.98 108 LEU C CA 1
ATOM 2168 C C . LEU C 1 36 ? 55.250 19.463 16.876 1.00 46.92 108 LEU C C 1
ATOM 2169 O O . LEU C 1 36 ? 54.626 19.125 15.879 1.00 46.80 108 LEU C O 1
ATOM 2174 N N . GLY C 1 37 ? 56.253 18.740 17.374 1.00 47.14 109 GLY C N 1
ATOM 2175 C CA . GLY C 1 37 ? 56.677 17.484 16.773 1.00 46.99 109 GLY C CA 1
ATOM 2176 C C . GLY C 1 37 ? 57.202 17.576 15.344 1.00 46.57 109 GLY C C 1
ATOM 2177 O O . GLY C 1 37 ? 56.859 16.745 14.501 1.00 46.70 109 GLY C O 1
ATOM 2178 N N . LEU C 1 38 ? 58.053 18.572 15.087 1.00 46.49 110 LEU C N 1
ATOM 2179 C CA . LEU C 1 38 ? 58.660 18.823 13.777 1.00 45.76 110 LEU C CA 1
ATOM 2180 C C . LEU C 1 38 ? 60.191 18.653 13.811 1.00 45.41 110 LEU C C 1
ATOM 2181 O O . LEU C 1 38 ? 60.904 19.641 13.638 1.00 45.16 110 LEU C O 1
ATOM 2186 N N . PRO C 1 39 ? 60.706 17.428 14.008 1.00 45.11 111 PRO C N 1
ATOM 2187 C CA . PRO C 1 39 ? 62.167 17.199 14.076 1.00 44.37 111 PRO C CA 1
ATOM 2188 C C . PRO C 1 39 ? 63.002 17.819 12.949 1.00 42.87 111 PRO C C 1
ATOM 2189 O O . PRO C 1 39 ? 64.123 18.240 13.255 1.00 42.46 111 PRO C O 1
ATOM 2193 N N . ASP C 1 40 ? 62.479 17.877 11.713 1.00 40.34 112 ASP C N 1
ATOM 2194 C CA . ASP C 1 40 ? 63.256 18.352 10.559 1.00 37.87 112 ASP C CA 1
ATOM 2195 C C . ASP C 1 40 ? 63.177 19.871 10.362 1.00 35.96 112 ASP C C 1
ATOM 2196 O O . ASP C 1 40 ? 63.845 20.412 9.471 1.00 35.41 112 ASP C O 1
ATOM 2201 N N . TYR C 1 41 ? 62.373 20.547 11.188 1.00 32.84 113 TYR C N 1
ATOM 2202 C CA . TYR C 1 41 ? 62.050 21.965 10.966 1.00 30.68 113 TYR C CA 1
ATOM 2203 C C . TYR C 1 41 ? 63.302 22.810 10.754 1.00 29.48 113 TYR C C 1
ATOM 2204 O O . TYR C 1 41 ? 63.446 23.449 9.734 1.00 27.96 113 TYR C O 1
ATOM 2213 N N . HIS C 1 42 ? 64.205 22.765 11.732 1.00 28.40 114 HIS C N 1
ATOM 2214 C CA . HIS C 1 42 ? 65.434 23.559 11.754 1.00 28.32 114 HIS C CA 1
ATOM 2215 C C . HIS C 1 42 ? 66.515 23.043 10.814 1.00 28.14 114 HIS C C 1
ATOM 2216 O O . HIS C 1 42 ? 67.463 23.752 10.533 1.00 29.33 114 HIS C O 1
ATOM 2223 N N . LYS C 1 43 ? 66.366 21.817 10.337 1.00 28.63 115 LYS C N 1
ATOM 2224 C CA . LYS C 1 43 ? 67.154 21.326 9.218 1.00 30.51 115 LYS C CA 1
ATOM 2225 C C . LYS C 1 43 ? 66.754 22.029 7.908 1.00 29.25 115 LYS C C 1
ATOM 2226 O O . LYS C 1 43 ? 67.605 22.407 7.114 1.00 29.75 115 LYS C O 1
ATOM 2232 N N . ILE C 1 44 ? 65.457 22.232 7.710 1.00 27.85 116 ILE C N 1
ATOM 2233 C CA . ILE C 1 44 ? 64.961 22.830 6.461 1.00 26.57 116 ILE C CA 1
ATOM 2234 C C . ILE C 1 44 ? 65.010 24.377 6.523 1.00 26.31 116 ILE C C 1
ATOM 2235 O O . ILE C 1 44 ? 65.500 25.046 5.604 1.00 26.32 116 ILE C O 1
ATOM 2240 N N . ILE C 1 45 ? 64.495 24.929 7.616 1.00 26.03 117 ILE C N 1
ATOM 2241 C CA . ILE C 1 45 ? 64.426 26.377 7.835 1.00 25.22 117 ILE C CA 1
ATOM 2242 C C . ILE C 1 45 ? 65.666 26.859 8.600 1.00 26.04 117 ILE C C 1
ATOM 2243 O O . ILE C 1 45 ? 65.894 26.489 9.766 1.00 26.93 117 ILE C O 1
ATOM 2248 N N . LYS C 1 46 ? 66.451 27.687 7.928 1.00 27.01 118 LYS C N 1
ATOM 2249 C CA . LYS C 1 46 ? 67.759 28.128 8.410 1.00 28.02 118 LYS C CA 1
ATOM 2250 C C . LYS C 1 46 ? 67.673 29.416 9.233 1.00 27.03 118 LYS C C 1
ATOM 2251 O O . LYS C 1 46 ? 68.513 29.655 10.111 1.00 26.21 118 LYS C O 1
ATOM 2257 N N . GLN C 1 47 ? 66.640 30.209 8.966 1.00 26.41 119 GLN C N 1
ATOM 2258 C CA . GLN C 1 47 ? 66.383 31.475 9.662 1.00 26.89 119 GLN C CA 1
ATOM 2259 C C . GLN C 1 47 ? 64.934 31.585 10.183 1.00 25.34 119 GLN C C 1
ATOM 2260 O O . GLN C 1 47 ? 64.099 32.170 9.517 1.00 23.49 119 GLN C O 1
ATOM 2266 N N . PRO C 1 48 ? 64.663 31.062 11.375 1.00 25.39 120 PRO C N 1
ATOM 2267 C CA . PRO C 1 48 ? 63.337 31.190 11.988 1.00 25.13 120 PRO C CA 1
ATOM 2268 C C . PRO C 1 48 ? 62.952 32.642 12.213 1.00 24.60 120 PRO C C 1
ATOM 2269 O O . PRO C 1 48 ? 63.811 33.469 12.484 1.00 22.90 120 PRO C O 1
ATOM 2281 N N . ASP C 1 50 ? 59.233 35.101 13.476 1.00 23.87 122 ASP C N 1
ATOM 2282 C CA . ASP C 1 50 ? 57.857 35.083 13.956 1.00 23.37 122 ASP C CA 1
ATOM 2283 C C . ASP C 1 50 ? 57.459 36.530 14.296 1.00 23.25 122 ASP C C 1
ATOM 2284 O O . ASP C 1 50 ? 58.331 37.373 14.446 1.00 22.39 122 ASP C O 1
ATOM 2297 N N . GLY C 1 52 ? 56.077 37.835 17.016 1.00 22.22 124 GLY C N 1
ATOM 2298 C CA . GLY C 1 52 ? 56.461 38.215 18.369 1.00 23.47 124 GLY C CA 1
ATOM 2299 C C . GLY C 1 52 ? 57.865 38.833 18.405 1.00 23.66 124 GLY C C 1
ATOM 2300 O O . GLY C 1 52 ? 58.072 39.889 18.977 1.00 24.44 124 GLY C O 1
ATOM 2301 N N . THR C 1 53 ? 58.812 38.213 17.719 1.00 23.15 125 THR C N 1
ATOM 2302 C CA . THR C 1 53 ? 60.142 38.805 17.537 1.00 22.22 125 THR C CA 1
ATOM 2303 C C . THR C 1 53 ? 60.112 40.139 16.802 1.00 21.46 125 THR C C 1
ATOM 2304 O O . THR C 1 53 ? 60.676 41.124 17.248 1.00 20.29 125 THR C O 1
ATOM 2308 N N . ILE C 1 54 ? 59.416 40.198 15.672 1.00 21.22 126 ILE C N 1
ATOM 2309 C CA . ILE C 1 54 ? 59.330 41.456 14.941 1.00 21.34 126 ILE C CA 1
ATOM 2310 C C . ILE C 1 54 ? 58.712 42.592 15.784 1.00 22.70 126 ILE C C 1
ATOM 2311 O O . ILE C 1 54 ? 59.169 43.743 15.736 1.00 21.95 126 ILE C O 1
ATOM 2316 N N . LYS C 1 55 ? 57.639 42.277 16.499 1.00 23.26 127 LYS C N 1
ATOM 2317 C CA . LYS C 1 55 ? 56.936 43.263 17.325 1.00 24.75 127 LYS C CA 1
ATOM 2318 C C . LYS C 1 55 ? 57.858 43.796 18.417 1.00 25.28 127 LYS C C 1
ATOM 2319 O O . LYS C 1 55 ? 57.962 45.000 18.626 1.00 25.82 127 LYS C O 1
ATOM 2325 N N . ARG C 1 56 ? 58.557 42.883 19.078 1.00 26.49 128 ARG C N 1
ATOM 2326 C CA . ARG C 1 56 ? 59.484 43.228 20.142 1.00 27.88 128 ARG C CA 1
ATOM 2327 C C . ARG C 1 56 ? 60.648 44.017 19.563 1.00 27.24 128 ARG C C 1
ATOM 2328 O O . ARG C 1 56 ? 61.148 44.942 20.181 1.00 27.19 128 ARG C O 1
ATOM 2336 N N . ARG C 1 57 ? 61.049 43.687 18.348 1.00 26.01 129 ARG C N 1
ATOM 2337 C CA . ARG C 1 57 ? 62.053 44.478 17.664 1.00 26.27 129 ARG C CA 1
ATOM 2338 C C . ARG C 1 57 ? 61.571 45.908 17.383 1.00 26.39 129 ARG C C 1
ATOM 2339 O O . ARG C 1 57 ? 62.313 46.862 17.606 1.00 25.90 129 ARG C O 1
ATOM 2347 N N . LEU C 1 58 ? 60.344 46.045 16.907 1.00 26.12 130 LEU C N 1
ATOM 2348 C CA . LEU C 1 58 ? 59.787 47.376 16.662 1.00 26.64 130 LEU C CA 1
ATOM 2349 C C . LEU C 1 58 ? 59.658 48.169 17.977 1.00 27.05 130 LEU C C 1
ATOM 2350 O O . LEU C 1 58 ? 59.980 49.354 18.041 1.00 27.59 130 LEU C O 1
ATOM 2355 N N . GLU C 1 59 ? 59.165 47.514 19.011 1.00 27.54 131 GLU C N 1
ATOM 2356 C CA . GLU C 1 59 ? 58.965 48.178 20.310 1.00 28.17 131 GLU C CA 1
ATOM 2357 C C . GLU C 1 59 ? 60.288 48.698 20.858 1.00 29.04 131 GLU C C 1
ATOM 2358 O O . GLU C 1 59 ? 60.323 49.712 21.528 1.00 28.50 131 GLU C O 1
ATOM 2364 N N . ASN C 1 60 ? 61.381 48.001 20.551 1.00 29.34 132 ASN C N 1
ATOM 2365 C CA . ASN C 1 60 ? 62.680 48.317 21.134 1.00 30.21 132 ASN C CA 1
ATOM 2366 C C . ASN C 1 60 ? 63.654 49.007 20.200 1.00 30.00 132 ASN C C 1
ATOM 2367 O O . ASN C 1 60 ? 64.843 49.052 20.488 1.00 29.54 132 ASN C O 1
ATOM 2372 N N . ASN C 1 61 ? 63.151 49.522 19.078 1.00 30.15 133 ASN C N 1
ATOM 2373 C CA . ASN C 1 61 ? 63.968 50.201 18.054 1.00 30.77 133 ASN C CA 1
ATOM 2374 C C . ASN C 1 61 ? 65.138 49.413 17.510 1.00 29.67 133 ASN C C 1
ATOM 2375 O O . ASN C 1 61 ? 66.144 49.984 17.125 1.00 29.39 133 ASN C O 1
ATOM 2380 N N . TYR C 1 62 ? 64.992 48.104 17.446 1.00 29.39 134 TYR C N 1
ATOM 2381 C CA . TYR C 1 62 ? 66.029 47.267 16.914 1.00 29.23 134 TYR C CA 1
ATOM 2382 C C . TYR C 1 62 ? 66.360 47.639 15.457 1.00 30.12 134 TYR C C 1
ATOM 2383 O O . TYR C 1 62 ? 67.533 47.643 15.092 1.00 28.68 134 TYR C O 1
ATOM 2392 N N . TYR C 1 63 ? 65.346 47.950 14.637 1.00 30.93 135 TYR C N 1
ATOM 2393 C CA . TYR C 1 63 ? 65.580 48.041 13.187 1.00 33.10 135 TYR C CA 1
ATOM 2394 C C . TYR C 1 63 ? 66.320 49.287 12.736 1.00 34.97 135 TYR C C 1
ATOM 2395 O O . TYR C 1 63 ? 65.937 50.419 13.063 1.00 35.46 135 TYR C O 1
ATOM 2404 N N . TRP C 1 64 ? 67.380 49.045 11.980 1.00 37.02 136 TRP C N 1
ATOM 2405 C CA . TRP C 1 64 ? 68.169 50.079 11.307 1.00 39.36 136 TRP C CA 1
ATOM 2406 C C . TRP C 1 64 ? 67.324 50.786 10.251 1.00 39.86 136 TRP C C 1
ATOM 2407 O O . TRP C 1 64 ? 67.415 52.006 10.108 1.00 40.99 136 TRP C O 1
ATOM 2418 N N . ALA C 1 65 ? 66.487 50.019 9.532 1.00 39.36 137 ALA C N 1
ATOM 2419 C CA . ALA C 1 65 ? 65.673 50.547 8.428 1.00 38.04 137 ALA C CA 1
ATOM 2420 C C . ALA C 1 65 ? 64.386 49.744 8.196 1.00 36.94 137 ALA C C 1
ATOM 2421 O O . ALA C 1 65 ? 64.322 48.586 8.557 1.00 36.63 137 ALA C O 1
ATOM 2423 N N . ALA C 1 66 ? 63.377 50.371 7.586 1.00 35.65 138 ALA C N 1
ATOM 2424 C CA . ALA C 1 66 ? 62.109 49.714 7.259 1.00 34.48 138 ALA C CA 1
ATOM 2425 C C . ALA C 1 66 ? 62.352 48.430 6.499 1.00 33.94 138 ALA C C 1
ATOM 2426 O O . ALA C 1 66 ? 61.740 47.423 6.774 1.00 33.44 138 ALA C O 1
ATOM 2428 N N . SER C 1 67 ? 63.248 48.495 5.530 1.00 33.85 139 SER C N 1
ATOM 2429 C CA . SER C 1 67 ? 63.581 47.348 4.692 1.00 33.04 139 SER C CA 1
ATOM 2430 C C . SER C 1 67 ? 63.977 46.124 5.498 1.00 32.24 139 SER C C 1
ATOM 2431 O O . SER C 1 67 ? 63.722 45.020 5.070 1.00 32.50 139 SER C O 1
ATOM 2434 N N . GLU C 1 68 ? 64.586 46.324 6.668 1.00 30.58 140 GLU C N 1
ATOM 2435 C CA . GLU C 1 68 ? 65.030 45.226 7.503 1.00 29.50 140 GLU C CA 1
ATOM 2436 C C . GLU C 1 68 ? 63.854 44.503 8.130 1.00 28.02 140 GLU C C 1
ATOM 2437 O O . GLU C 1 68 ? 63.860 43.287 8.224 1.00 27.76 140 GLU C O 1
ATOM 2443 N N . CYS C 1 69 ? 62.861 45.280 8.571 1.00 25.50 141 CYS C N 1
ATOM 2444 C CA . CYS C 1 69 ? 61.647 44.751 9.159 1.00 23.72 141 CYS C CA 1
ATOM 2445 C C . CYS C 1 69 ? 60.818 44.034 8.072 1.00 22.61 141 CYS C C 1
ATOM 2446 O O . CYS C 1 69 ? 60.357 42.920 8.256 1.00 22.40 141 CYS C O 1
ATOM 2457 N N . GLN C 1 71 ? 61.836 42.642 5.452 1.00 20.57 143 GLN C N 1
ATOM 2458 C CA . GLN C 1 71 ? 62.561 41.398 5.228 1.00 22.38 143 GLN C CA 1
ATOM 2459 C C . GLN C 1 71 ? 62.250 40.351 6.301 1.00 20.25 143 GLN C C 1
ATOM 2460 O O . GLN C 1 71 ? 62.182 39.165 6.030 1.00 18.78 143 GLN C O 1
ATOM 2466 N N . ASP C 1 72 ? 62.087 40.768 7.556 1.00 19.88 144 ASP C N 1
ATOM 2467 C CA . ASP C 1 72 ? 61.760 39.760 8.584 1.00 19.04 144 ASP C CA 1
ATOM 2468 C C . ASP C 1 72 ? 60.327 39.183 8.393 1.00 18.30 144 ASP C C 1
ATOM 2469 O O . ASP C 1 72 ? 60.083 37.997 8.553 1.00 17.61 144 ASP C O 1
ATOM 2474 N N . PHE C 1 73 ? 59.373 40.045 8.097 1.00 18.93 145 PHE C N 1
ATOM 2475 C CA . PHE C 1 73 ? 58.034 39.580 7.728 1.00 19.86 145 PHE C CA 1
ATOM 2476 C C . PHE C 1 73 ? 58.115 38.579 6.577 1.00 19.44 145 PHE C C 1
ATOM 2477 O O . PHE C 1 73 ? 57.533 37.493 6.625 1.00 18.96 145 PHE C O 1
ATOM 2485 N N . ASN C 1 74 ? 58.894 38.945 5.566 1.00 20.99 146 ASN C N 1
ATOM 2486 C CA . ASN C 1 74 ? 59.018 38.141 4.354 1.00 22.43 146 ASN C CA 1
ATOM 2487 C C . ASN C 1 74 ? 59.591 36.759 4.659 1.00 21.88 146 ASN C C 1
ATOM 2488 O O . ASN C 1 74 ? 59.093 35.756 4.179 1.00 22.15 146 ASN C O 1
ATOM 2493 N N . THR C 1 75 ? 60.613 36.733 5.504 1.00 21.00 147 THR C N 1
ATOM 2494 C CA . THR C 1 75 ? 61.221 35.490 5.970 1.00 20.91 147 THR C CA 1
ATOM 2495 C C . THR C 1 75 ? 60.232 34.594 6.723 1.00 20.07 147 THR C C 1
ATOM 2496 O O . THR C 1 75 ? 60.162 33.401 6.479 1.00 19.91 147 THR C O 1
ATOM 2508 N N . PHE C 1 77 ? 56.936 34.521 6.487 1.00 18.42 149 PHE C N 1
ATOM 2509 C CA . PHE C 1 77 ? 56.045 33.956 5.462 1.00 19.39 149 PHE C CA 1
ATOM 2510 C C . PHE C 1 77 ? 56.665 32.861 4.620 1.00 18.81 149 PHE C C 1
ATOM 2511 O O . PHE C 1 77 ? 56.066 31.810 4.453 1.00 18.69 149 PHE C O 1
ATOM 2519 N N . THR C 1 78 ? 57.836 33.147 4.042 1.00 19.11 150 THR C N 1
ATOM 2520 C CA . THR C 1 78 ? 58.584 32.195 3.246 1.00 19.06 150 THR C CA 1
ATOM 2521 C C . THR C 1 78 ? 58.886 30.876 3.999 1.00 19.14 150 THR C C 1
ATOM 2522 O O . THR C 1 78 ? 58.732 29.783 3.447 1.00 18.51 150 THR C O 1
ATOM 2526 N N . ASN C 1 79 ? 59.350 30.968 5.244 1.00 18.92 151 ASN C N 1
ATOM 2527 C CA . ASN C 1 79 ? 59.636 29.759 6.050 1.00 19.63 151 ASN C CA 1
ATOM 2528 C C . ASN C 1 79 ? 58.406 28.850 5.988 1.00 20.24 151 ASN C C 1
ATOM 2529 O O . ASN C 1 79 ? 58.487 27.657 5.670 1.00 20.36 151 ASN C O 1
ATOM 2534 N N . CYS C 1 80 ? 57.266 29.470 6.224 1.00 20.67 152 CYS C N 1
ATOM 2535 C CA . CYS C 1 80 ? 55.991 28.771 6.211 1.00 22.53 152 CYS C CA 1
ATOM 2536 C C . CYS C 1 80 ? 55.697 28.102 4.852 1.00 22.46 152 CYS C C 1
ATOM 2537 O O . CYS C 1 80 ? 55.438 26.892 4.813 1.00 20.69 152 CYS C O 1
ATOM 2540 N N . TYR C 1 81 ? 55.792 28.872 3.756 1.00 21.92 153 TYR C N 1
ATOM 2541 C CA . TYR C 1 81 ? 55.611 28.294 2.415 1.00 21.96 153 TYR C CA 1
ATOM 2542 C C . TYR C 1 81 ? 56.530 27.155 2.141 1.00 22.88 153 TYR C C 1
ATOM 2543 O O . TYR C 1 81 ? 56.125 26.122 1.570 1.00 23.75 153 TYR C O 1
ATOM 2552 N N . ILE C 1 82 ? 57.790 27.326 2.510 1.00 23.53 154 ILE C N 1
ATOM 2553 C CA . ILE C 1 82 ? 58.783 26.310 2.187 1.00 24.07 154 ILE C CA 1
ATOM 2554 C C . ILE C 1 82 ? 58.566 25.044 2.994 1.00 24.54 154 ILE C C 1
ATOM 2555 O O . ILE C 1 82 ? 58.594 23.926 2.435 1.00 24.78 154 ILE C O 1
ATOM 2560 N N . TYR C 1 83 ? 58.332 25.212 4.298 1.00 25.44 155 TYR C N 1
ATOM 2561 C CA . TYR C 1 83 ? 58.294 24.074 5.204 1.00 26.43 155 TYR C CA 1
ATOM 2562 C C . TYR C 1 83 ? 56.991 23.271 5.112 1.00 28.18 155 TYR C C 1
ATOM 2563 O O . TYR C 1 83 ? 57.031 22.044 5.024 1.00 28.70 155 TYR C O 1
ATOM 2572 N N . ASN C 1 84 ? 55.856 23.965 5.166 1.00 28.50 156 ASN C N 1
ATOM 2573 C CA . ASN C 1 84 ? 54.545 23.313 5.302 1.00 30.53 156 ASN C CA 1
ATOM 2574 C C . ASN C 1 84 ? 54.081 22.645 4.000 1.00 31.65 156 ASN C C 1
ATOM 2575 O O . ASN C 1 84 ? 54.581 22.958 2.918 1.00 32.08 156 ASN C O 1
ATOM 2580 N N . LYS C 1 85 ? 53.157 21.705 4.097 1.00 33.14 157 LYS C N 1
ATOM 2581 C CA . LYS C 1 85 ? 52.577 21.118 2.890 1.00 34.76 157 LYS C CA 1
ATOM 2582 C C . LYS C 1 85 ? 51.659 22.146 2.187 1.00 33.93 157 LYS C C 1
ATOM 2583 O O . LYS C 1 85 ? 50.992 22.932 2.858 1.00 33.32 157 LYS C O 1
ATOM 2589 N N . PRO C 1 86 ? 51.627 22.159 0.857 1.00 34.30 158 PRO C N 1
ATOM 2590 C CA . PRO C 1 86 ? 50.790 23.139 0.140 1.00 34.69 158 PRO C CA 1
ATOM 2591 C C . PRO C 1 86 ? 49.327 23.189 0.594 1.00 35.60 158 PRO C C 1
ATOM 2592 O O . PRO C 1 86 ? 48.736 24.269 0.491 1.00 35.43 158 PRO C O 1
ATOM 2596 N N . THR C 1 87 ? 48.785 22.079 1.115 1.00 35.83 159 THR C N 1
ATOM 2597 C CA . THR C 1 87 ? 47.374 21.969 1.485 1.00 37.63 159 THR C CA 1
ATOM 2598 C C . THR C 1 87 ? 47.035 22.388 2.916 1.00 37.90 159 THR C C 1
ATOM 2599 O O . THR C 1 87 ? 45.852 22.578 3.215 1.00 37.37 159 THR C O 1
ATOM 2603 N N . ASP C 1 88 ? 48.051 22.519 3.786 1.00 37.53 160 ASP C N 1
ATOM 2604 C CA . ASP C 1 88 ? 47.846 22.989 5.161 1.00 37.48 160 ASP C CA 1
ATOM 2605 C C . ASP C 1 88 ? 47.162 24.330 5.135 1.00 36.84 160 ASP C C 1
ATOM 2606 O O . ASP C 1 88 ? 47.478 25.167 4.296 1.00 36.46 160 ASP C O 1
ATOM 2611 N N . ASP C 1 89 ? 46.208 24.522 6.047 1.00 36.90 161 ASP C N 1
ATOM 2612 C CA . ASP C 1 89 ? 45.480 25.784 6.160 1.00 36.96 161 ASP C CA 1
ATOM 2613 C C . ASP C 1 89 ? 46.375 26.936 6.564 1.00 35.82 161 ASP C C 1
ATOM 2614 O O . ASP C 1 89 ? 46.020 28.084 6.306 1.00 35.47 161 ASP C O 1
ATOM 2619 N N . ILE C 1 90 ? 47.491 26.637 7.245 1.00 34.11 162 ILE C N 1
ATOM 2620 C CA . ILE C 1 90 ? 48.488 27.658 7.612 1.00 32.35 162 ILE C CA 1
ATOM 2621 C C . ILE C 1 90 ? 49.016 28.396 6.373 1.00 30.29 162 ILE C C 1
ATOM 2622 O O . ILE C 1 90 ? 49.194 29.585 6.422 1.00 29.74 162 ILE C O 1
ATOM 2627 N N . VAL C 1 91 ? 49.227 27.677 5.275 1.00 29.61 163 VAL C N 1
ATOM 2628 C CA . VAL C 1 91 ? 49.713 28.271 4.018 1.00 29.10 163 VAL C CA 1
ATOM 2629 C C . VAL C 1 91 ? 48.770 29.352 3.519 1.00 28.75 163 VAL C C 1
ATOM 2630 O O . VAL C 1 91 ? 49.195 30.470 3.214 1.00 28.07 163 VAL C O 1
ATOM 2634 N N . LEU C 1 92 ? 47.471 29.030 3.489 1.00 29.13 164 LEU C N 1
ATOM 2635 C CA . LEU C 1 92 ? 46.420 29.956 3.090 1.00 29.34 164 LEU C CA 1
ATOM 2636 C C . LEU C 1 92 ? 46.438 31.161 4.015 1.00 28.28 164 LEU C C 1
ATOM 2637 O O . LEU C 1 92 ? 46.349 32.302 3.580 1.00 27.17 164 LEU C O 1
ATOM 2650 N N . ALA C 1 94 ? 48.930 32.352 5.783 1.00 25.78 166 ALA C N 1
ATOM 2651 C CA . ALA C 1 94 ? 50.136 33.131 5.478 1.00 25.53 166 ALA C CA 1
ATOM 2652 C C . ALA C 1 94 ? 49.919 33.984 4.232 1.00 25.23 166 ALA C C 1
ATOM 2653 O O . ALA C 1 94 ? 50.269 35.160 4.233 1.00 25.36 166 ALA C O 1
ATOM 2655 N N . GLN C 1 95 ? 49.332 33.388 3.188 1.00 24.34 167 GLN C N 1
ATOM 2656 C CA . GLN C 1 95 ? 48.981 34.116 1.964 1.00 25.84 167 GLN C CA 1
ATOM 2657 C C . GLN C 1 95 ? 48.082 35.301 2.263 1.00 26.18 167 GLN C C 1
ATOM 2658 O O . GLN C 1 95 ? 48.350 36.447 1.843 1.00 26.81 167 GLN C O 1
ATOM 2664 N N . THR C 1 96 ? 47.030 35.037 3.026 1.00 26.51 168 THR C N 1
ATOM 2665 C CA . THR C 1 96 ? 46.137 36.093 3.417 1.00 26.89 168 THR C CA 1
ATOM 2666 C C . THR C 1 96 ? 46.857 37.216 4.131 1.00 25.79 168 THR C C 1
ATOM 2667 O O . THR C 1 96 ? 46.672 38.367 3.778 1.00 26.02 168 THR C O 1
ATOM 2671 N N . LEU C 1 97 ? 47.703 36.884 5.098 1.00 25.28 169 LEU C N 1
ATOM 2672 C CA . LEU C 1 97 ? 48.450 37.891 5.860 1.00 24.90 169 LEU C CA 1
ATOM 2673 C C . LEU C 1 97 ? 49.463 38.647 5.015 1.00 24.15 169 LEU C C 1
ATOM 2674 O O . LEU C 1 97 ? 49.634 39.872 5.138 1.00 22.72 169 LEU C O 1
ATOM 2679 N N . GLU C 1 98 ? 50.147 37.902 4.148 1.00 24.38 170 GLU C N 1
ATOM 2680 C CA . GLU C 1 98 ? 51.180 38.527 3.355 1.00 24.54 170 GLU C CA 1
ATOM 2681 C C . GLU C 1 98 ? 50.580 39.536 2.407 1.00 24.57 170 GLU C C 1
ATOM 2682 O O . GLU C 1 98 ? 51.197 40.572 2.154 1.00 23.94 170 GLU C O 1
ATOM 2688 N N . LYS C 1 99 ? 49.381 39.246 1.887 1.00 24.47 171 LYS C N 1
ATOM 2689 C CA . LYS C 1 99 ? 48.757 40.177 0.945 1.00 25.57 171 LYS C CA 1
ATOM 2690 C C . LYS C 1 99 ? 48.400 41.495 1.653 1.00 25.08 171 LYS C C 1
ATOM 2691 O O . LYS C 1 99 ? 48.607 42.588 1.107 1.00 24.40 171 LYS C O 1
ATOM 2697 N N . ILE C 1 100 ? 47.868 41.394 2.871 1.00 24.40 172 ILE C N 1
ATOM 2698 C CA . ILE C 1 100 ? 47.613 42.605 3.661 1.00 25.48 172 ILE C CA 1
ATOM 2699 C C . ILE C 1 100 ? 48.916 43.357 3.938 1.00 25.19 172 ILE C C 1
ATOM 2700 O O . ILE C 1 100 ? 48.982 44.575 3.775 1.00 24.28 172 ILE C O 1
ATOM 2705 N N . PHE C 1 101 ? 49.950 42.618 4.341 1.00 25.34 173 PHE C N 1
ATOM 2706 C CA . PHE C 1 101 ? 51.283 43.198 4.567 1.00 26.10 173 PHE C CA 1
ATOM 2707 C C . PHE C 1 101 ? 51.706 44.053 3.361 1.00 26.30 173 PHE C C 1
ATOM 2708 O O . PHE C 1 101 ? 51.975 45.227 3.503 1.00 26.98 173 PHE C O 1
ATOM 2716 N N . LEU C 1 102 ? 51.706 43.466 2.168 1.00 27.23 174 LEU C N 1
ATOM 2717 C CA . LEU C 1 102 ? 52.062 44.204 0.952 1.00 29.62 174 LEU C CA 1
ATOM 2718 C C . LEU C 1 102 ? 51.156 45.382 0.625 1.00 30.46 174 LEU C C 1
ATOM 2719 O O . LEU C 1 102 ? 51.655 46.428 0.249 1.00 30.69 174 LEU C O 1
ATOM 2724 N N . GLN C 1 103 ? 49.843 45.193 0.738 1.00 32.07 175 GLN C N 1
ATOM 2725 C CA . GLN C 1 103 ? 48.885 46.288 0.634 1.00 35.18 175 GLN C CA 1
ATOM 2726 C C . GLN C 1 103 ? 49.315 47.467 1.524 1.00 35.80 175 GLN C C 1
ATOM 2727 O O . GLN C 1 103 ? 49.455 48.594 1.057 1.00 37.04 175 GLN C O 1
ATOM 2733 N N . LYS C 1 104 ? 49.600 47.183 2.790 1.00 36.14 176 LYS C N 1
ATOM 2734 C CA . LYS C 1 104 ? 49.982 48.211 3.730 1.00 36.69 176 LYS C CA 1
ATOM 2735 C C . LYS C 1 104 ? 51.318 48.844 3.372 1.00 36.74 176 LYS C C 1
ATOM 2736 O O . LYS C 1 104 ? 51.468 50.069 3.411 1.00 35.87 176 LYS C O 1
ATOM 2742 N N . VAL C 1 105 ? 52.292 48.008 3.014 1.00 36.77 177 VAL C N 1
ATOM 2743 C CA . VAL C 1 105 ? 53.598 48.502 2.616 1.00 36.89 177 VAL C CA 1
ATOM 2744 C C . VAL C 1 105 ? 53.479 49.501 1.456 1.00 37.85 177 VAL C C 1
ATOM 2745 O O . VAL C 1 105 ? 54.215 50.479 1.403 1.00 37.42 177 VAL C O 1
ATOM 2749 N N . ALA C 1 106 ? 52.548 49.255 0.536 1.00 38.76 178 ALA C N 1
ATOM 2750 C CA . ALA C 1 106 ? 52.344 50.144 -0.603 1.00 40.75 178 ALA C CA 1
ATOM 2751 C C . ALA C 1 106 ? 51.893 51.565 -0.202 1.00 42.28 178 ALA C C 1
ATOM 2752 O O . ALA C 1 106 ? 52.043 52.500 -0.986 1.00 42.79 178 ALA C O 1
ATOM 2754 N N . SER C 1 107 ? 51.346 51.718 0.998 1.00 44.15 179 SER C N 1
ATOM 2755 C CA . SER C 1 107 ? 50.890 53.026 1.484 1.00 46.49 179 SER C CA 1
ATOM 2756 C C . SER C 1 107 ? 51.807 53.653 2.546 1.00 48.30 179 SER C C 1
ATOM 2757 O O . SER C 1 107 ? 51.503 54.702 3.095 1.00 49.05 179 SER C O 1
ATOM 2768 N N . PRO C 1 109 ? 54.685 55.846 4.284 1.00 56.78 181 PRO C N 1
ATOM 2769 C CA . PRO C 1 109 ? 54.995 57.263 4.010 1.00 58.87 181 PRO C CA 1
ATOM 2770 C C . PRO C 1 109 ? 56.195 57.525 3.079 1.00 60.69 181 PRO C C 1
ATOM 2771 O O . PRO C 1 109 ? 56.047 58.225 2.059 1.00 61.14 181 PRO C O 1
ATOM 2775 N N . GLN C 1 110 ? 57.360 56.991 3.449 1.00 62.34 182 GLN C N 1
ATOM 2776 C CA . GLN C 1 110 ? 58.63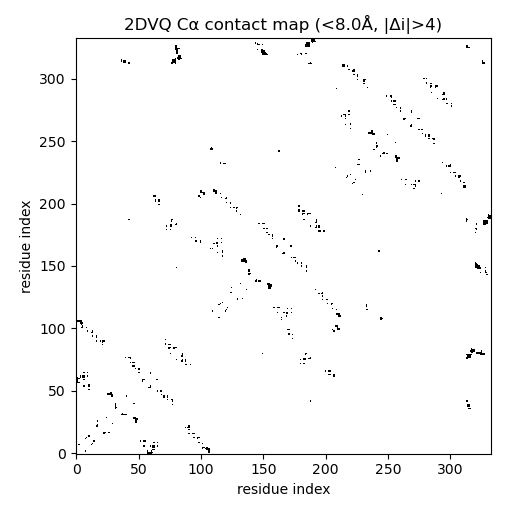4 57.262 2.764 1.00 63.99 182 GLN C CA 1
ATOM 2777 C C . GLN C 1 110 ? 59.243 58.640 3.067 1.00 64.61 182 GLN C C 1
ATOM 2778 O O . GLN C 1 110 ? 58.974 59.643 2.382 1.00 65.04 182 GLN C O 1
ATOM 2784 N N . LYS D 2 8 ? 18.882 31.086 44.396 1.00 40.15 8 LYS P N 1
ATOM 2785 C CA . LYS D 2 8 ? 19.545 29.762 44.389 1.00 41.35 8 LYS P CA 1
ATOM 2786 C C . LYS D 2 8 ? 18.668 28.674 43.738 1.00 42.22 8 LYS P C 1
ATOM 2787 O O . LYS D 2 8 ? 18.959 27.481 43.835 1.00 44.25 8 LYS P O 1
ATOM 2789 N N . GLY D 2 9 ? 17.593 29.116 43.068 1.00 42.89 9 GLY P N 1
ATOM 2790 C CA . GLY D 2 9 ? 16.778 28.330 42.166 1.00 41.49 9 GLY P CA 1
ATOM 2791 C C . GLY D 2 9 ? 15.423 28.059 42.767 1.00 42.27 9 GLY P C 1
ATOM 2792 O O . GLY D 2 9 ? 15.157 28.539 43.883 1.00 44.02 9 GLY P O 1
ATOM 2793 N N . LEU D 2 10 ? 14.567 27.359 42.015 1.00 40.95 10 LEU P N 1
ATOM 2794 C CA . LEU D 2 10 ? 13.393 26.626 42.513 1.00 39.93 10 LEU P CA 1
ATOM 2795 C C . LEU D 2 10 ? 13.263 25.318 41.717 1.00 38.89 10 LEU P C 1
ATOM 2796 O O . LEU D 2 10 ? 12.939 24.233 42.261 1.00 39.27 10 LEU P O 1
ATOM 2801 N N . GLY D 2 11 ? 13.525 25.411 40.420 1.00 36.98 11 GLY P N 1
ATOM 2802 C CA . GLY D 2 11 ? 13.758 24.221 39.646 1.00 35.11 11 GLY P CA 1
ATOM 2803 C C . GLY D 2 11 ? 12.565 23.587 38.984 1.00 35.11 11 GLY P C 1
ATOM 2804 O O . GLY D 2 11 ? 11.377 23.846 39.304 1.00 34.57 11 GLY P O 1
ATOM 2817 N N . GLY D 2 13 ? 12.606 20.047 38.428 1.00 36.60 13 GLY P N 1
ATOM 2818 C CA . GLY D 2 13 ? 12.259 18.742 38.986 1.00 36.42 13 GLY P CA 1
ATOM 2819 C C . GLY D 2 13 ? 13.097 17.553 38.549 1.00 37.30 13 GLY P C 1
ATOM 2820 O O . GLY D 2 13 ? 13.633 17.498 37.425 1.00 35.02 13 GLY P O 1
ATOM 2821 N N . GLY D 2 14 ? 13.218 16.603 39.478 1.00 38.71 14 GLY P N 1
ATOM 2822 C CA . GLY D 2 14 ? 13.835 15.305 39.226 1.00 41.34 14 GLY P CA 1
ATOM 2823 C C . GLY D 2 14 ? 14.024 14.492 40.515 1.00 42.90 14 GLY P C 1
ATOM 2824 O O . GLY D 2 14 ? 15.004 14.751 41.236 1.00 43.53 14 GLY P O 1
ATOM 2825 N N . ALA D 2 15 ? 13.157 13.513 40.841 1.00 44.14 15 ALA P N 1
ATOM 2826 C CA . ALA D 2 15 ? 11.990 13.010 40.063 1.00 44.85 15 ALA P CA 1
ATOM 2827 C C . ALA D 2 15 ? 11.242 11.922 40.876 1.00 45.05 15 ALA P C 1
ATOM 2828 O O . ALA D 2 15 ? 11.120 10.725 40.464 1.00 45.53 15 ALA P O 1
ATOM 2830 N N . SER E 2 1 ? 30.231 17.506 37.293 1.00 34.37 1 SER Q N 1
ATOM 2831 C CA . SER E 2 1 ? 28.906 16.753 37.176 1.00 37.64 1 SER Q CA 1
ATOM 2832 C C . SER E 2 1 ? 27.692 17.344 36.416 1.00 38.26 1 SER Q C 1
ATOM 2833 O O . SER E 2 1 ? 27.552 16.977 35.252 1.00 38.63 1 SER Q O 1
ATOM 2836 N N . GLY E 2 2 ? 26.736 18.095 37.013 1.00 39.49 2 GLY Q N 1
ATOM 2837 C CA . GLY E 2 2 ? 26.442 18.272 38.447 1.00 39.95 2 GLY Q CA 1
ATOM 2838 C C . GLY E 2 2 ? 25.048 17.760 38.866 1.00 40.57 2 GLY Q C 1
ATOM 2839 O O . GLY E 2 2 ? 24.039 18.019 38.161 1.00 37.55 2 GLY Q O 1
ATOM 2840 N N . ARG E 2 3 ? 25.003 17.101 40.051 1.00 41.57 3 ARG Q N 1
ATOM 2841 C CA . ARG E 2 3 ? 24.110 15.940 40.277 1.00 42.93 3 ARG Q CA 1
ATOM 2842 C C . ARG E 2 3 ? 23.421 15.806 41.637 1.00 43.84 3 ARG Q C 1
ATOM 2843 O O . ARG E 2 3 ? 22.172 15.637 41.706 1.00 44.50 3 ARG Q O 1
ATOM 2845 N N . GLY E 2 4 ? 24.231 15.859 42.705 1.00 44.57 4 GLY Q N 1
ATOM 2846 C CA . GLY E 2 4 ? 23.923 15.216 43.984 1.00 44.32 4 GLY Q CA 1
ATOM 2847 C C . GLY E 2 4 ? 22.874 15.845 44.886 1.00 45.03 4 GLY Q C 1
ATOM 2848 O O . GLY E 2 4 ? 21.913 15.152 45.352 1.00 44.79 4 GLY Q O 1
ATOM 2849 N N . LYS E 2 5 ? 23.057 17.137 45.164 1.00 44.40 5 LYS Q N 1
ATOM 2850 C CA . LYS E 2 5 ? 22.173 17.825 46.104 1.00 44.55 5 LYS Q CA 1
ATOM 2851 C C . LYS E 2 5 ? 21.456 18.930 45.359 1.00 44.72 5 LYS Q C 1
ATOM 2852 O O . LYS E 2 5 ? 22.087 19.849 44.863 1.00 44.04 5 LYS Q O 1
ATOM 2854 N N . GLY E 2 6 ? 20.126 18.795 45.288 1.00 45.59 6 GLY Q N 1
ATOM 2855 C CA . GLY E 2 6 ? 19.265 19.726 44.597 1.00 45.53 6 GLY Q CA 1
ATOM 2856 C C . GLY E 2 6 ? 18.912 20.819 45.579 1.00 46.33 6 GLY Q C 1
ATOM 2857 O O . GLY E 2 6 ? 18.549 20.548 46.722 1.00 47.22 6 GLY Q O 1
ATOM 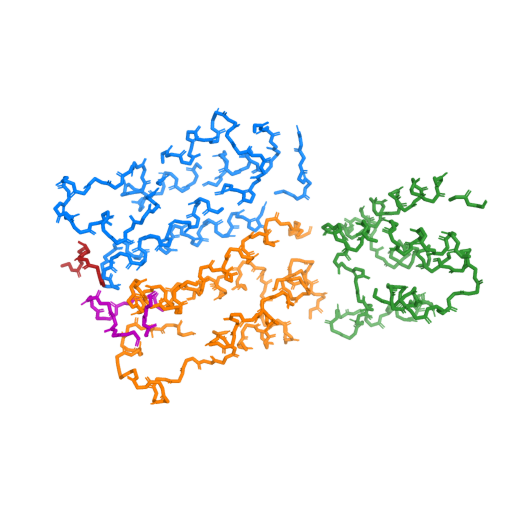2858 N N . GLY E 2 7 ? 18.982 22.052 45.107 1.00 46.50 7 GLY Q N 1
ATOM 2859 C CA . GLY E 2 7 ? 18.955 23.232 45.940 1.00 47.25 7 GLY Q CA 1
ATOM 2860 C C . GLY E 2 7 ? 19.863 24.072 45.090 1.00 47.76 7 GLY Q C 1
ATOM 2861 O O . GLY E 2 7 ? 19.532 24.348 43.931 1.00 48.67 7 GLY Q O 1
ATOM 2862 N N . LYS E 2 8 ? 21.006 24.447 45.647 1.00 48.14 8 LYS Q N 1
ATOM 2863 C CA . LYS E 2 8 ? 22.105 25.068 44.912 1.00 48.40 8 LYS Q CA 1
ATOM 2864 C C . LYS E 2 8 ? 23.255 25.198 45.898 1.00 49.86 8 LYS Q C 1
ATOM 2865 O O . LYS E 2 8 ? 23.347 26.198 46.636 1.00 51.21 8 LYS Q O 1
ATOM 2871 N N . GLY E 2 9 ? 24.110 24.176 45.885 1.00 49.95 9 GLY Q N 1
ATOM 2872 C CA . GLY E 2 9 ? 25.305 24.074 46.696 1.00 49.95 9 GLY Q CA 1
ATOM 2873 C C . GLY E 2 9 ? 25.257 24.775 48.028 1.00 50.28 9 GLY Q C 1
ATOM 2874 O O . GLY E 2 9 ? 24.607 24.317 48.960 1.00 51.04 9 GLY Q O 1
ATOM 2875 N N . LEU E 2 10 ? 25.946 25.905 48.088 1.00 49.86 10 LEU Q N 1
ATOM 2876 C CA . LEU E 2 10 ? 26.161 26.666 49.299 1.00 49.27 10 LEU Q CA 1
ATOM 2877 C C . LEU E 2 10 ? 26.916 27.932 48.837 1.00 48.86 10 LEU Q C 1
ATOM 2878 O O . LEU E 2 10 ? 26.634 29.049 49.289 1.00 48.73 10 LEU Q O 1
ATOM 2883 N N . GLY E 2 11 ? 27.857 27.752 47.910 1.00 47.18 11 GLY Q N 1
ATOM 2884 C CA . GLY E 2 11 ? 28.434 28.881 47.208 1.00 46.20 11 GLY Q CA 1
ATOM 2885 C C . GLY E 2 11 ? 29.745 29.432 47.718 1.00 45.09 11 GLY Q C 1
ATOM 2886 O O . GLY E 2 11 ? 30.223 29.114 48.821 1.00 44.57 11 GLY Q O 1
ATOM 2899 N N . GLY E 2 13 ? 30.342 33.026 47.483 1.00 44.02 13 GLY Q N 1
ATOM 2900 C CA . GLY E 2 13 ? 30.234 34.401 47.978 1.00 43.17 13 GLY Q CA 1
ATOM 2901 C C . GLY E 2 13 ? 29.828 35.492 46.984 1.00 43.40 13 GLY Q C 1
ATOM 2902 O O . GLY E 2 13 ? 30.423 35.620 45.901 1.00 40.94 13 GLY Q O 1
ATOM 2903 N N . GLY E 2 14 ? 28.871 36.328 47.420 1.00 44.55 14 GLY Q N 1
ATOM 2904 C CA . GLY E 2 14 ? 28.077 37.195 46.554 1.00 45.62 14 GLY Q CA 1
ATOM 2905 C C . GLY E 2 14 ? 28.086 38.716 46.707 1.00 46.34 14 GLY Q C 1
ATOM 2906 O O . GLY E 2 14 ? 28.708 39.282 47.626 1.00 47.06 14 GLY Q O 1
ATOM 2907 N N . ALA E 2 15 ? 27.375 39.380 45.785 1.00 45.77 15 ALA Q N 1
ATOM 2908 C CA . ALA E 2 15 ? 27.676 40.777 45.458 1.00 45.61 15 ALA Q CA 1
ATOM 2909 C C . ALA E 2 15 ? 26.645 41.470 44.543 1.00 45.29 15 ALA Q C 1
ATOM 2910 O O . ALA E 2 15 ? 26.947 42.452 43.856 1.00 44.09 15 ALA Q O 1
#

GO terms:
  GO:0000785 chromatin (C, IDA)
  GO:2000330 positive regulation of T-helper 17 cell lineage commitment (P, IDA)
  GO:0140588 chromatin looping (P, IDA)
  GO:0140673 transcription elongation-coupled chromatin remodeling (P, IDA)
  GO:0006357 regulation of transcription by RNA polymerase II (P, IDA)
  GO:0140011 histone H4K12ac reader activity (F, IDA)
  GO:0140012 histone H4K5ac reader activity (F, IDA)
  GO:0140033 acetylation-dependent protein binding (F, IDA)
  GO:0071168 protein localization to chromatin (P, IDA)
  GO:0005634 nucleus (C, EXP)
  GO:0005694 chromosome (C, EXP)
  GO:0007283 spermatogenesis (P, TAS)
  GO:0004674 protein serine/threonine kinase activity (F, IDA)
  GO:0005634 nucleus (C, IDA)
  GO:0005654 nucleoplasm (C, TAS)
  GO:0005515 protein binding (F, IPI)
  GO:0005654 nucleoplasm (C, IDA)
  GO:0016607 nuclear speck (C, IDA)
  GO:0140015 histone H3K14ac reader activity (F, IDA)

Foldseek 3Di:
DDDWPLLCLVQPPLVVLCPDPLQVCALDWHDCVVVVNVCLCVFLVDTHVVLNVCSVVVVDPFVVVSVVLVSLVSQVRRDDPPDVNNCVVVSVVSSVVSSVPDPPTGD/DPDWPLLVLCQPPLVVQCPDPLQVCALDWHDCVVVVNPCLCVFLVDTHVVLNVCSVVVVDPDNVVNVNLVSCVSQCRPDDPPDVNNCVVVSVVSSVVSSVPDDTD/DVLLVCVQVPLVVLCPDPLQVVALDWDPCVVVVNVCLCVFLVDTHVVLNVCSVVVVDPDNVVNVVLVSCVSCVRPDDPPDVNNCVVVSVVSSVVSSVPPD/DDDDDDD/DDDDDPDDDPDDDD

Sequence (333 aa):
GRVTNQLQYLHKVVKALWKHQFAWPFRQPVDAVKLGLPDYHKIIKQPDGTIKRRLENNYYWAASECQDFNTFTNCYIYNKPTDDIVLAQTLEKIFLQKVASPQEEQEGRVTNQLQYLHKVVKALWKHQFAWPFRQPVDAVKLGLPDYHKIIKQPDGTIKRRLENNYYWAASECQDFNTFTNCYIYNKPTDDIVLAQTLEKIFLQKVASPQEETNQLQYLHKVVKALWKHQFAWPFRQPVDAVKLGLPDYHKIIKQPDGTIKRRLENNYYW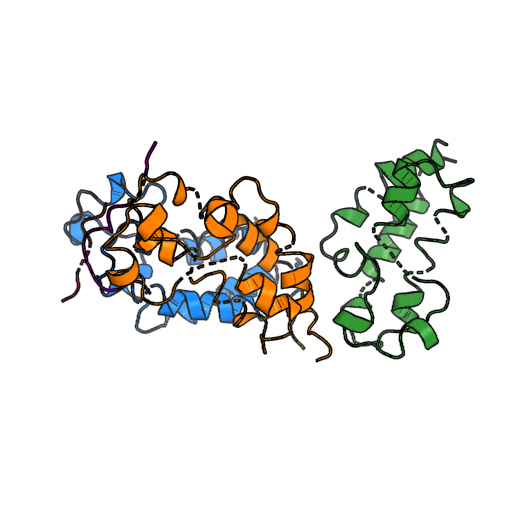AASECQDFNTFTNCYIYNKPTDDIVLAQTLEKIFLQKVASPQKGLGGGASGRGKGGKGLGGGA

B-factor: mean 31.83, std 11.98, range [12.51, 78.73]

Radius of gyration: 23.26 Å; Cα contacts (8 Å, |Δi|>4): 460; chains: 5; bounding box: 66×45×54 Å